Protein AF-A0A0N5AGI8-F1 (afdb_monomer_lite)

Structure (mmCIF, N/CA/C/O backbone):
data_AF-A0A0N5AGI8-F1
#
_entry.id   AF-A0A0N5AGI8-F1
#
loop_
_atom_site.group_PDB
_atom_site.id
_atom_site.type_symbol
_atom_site.label_atom_id
_atom_site.label_alt_id
_atom_site.label_comp_id
_atom_site.label_asym_id
_atom_site.label_entity_id
_atom_site.label_seq_id
_atom_site.pdbx_PDB_ins_code
_atom_site.Cartn_x
_atom_site.Cartn_y
_atom_site.Cartn_z
_atom_site.occupancy
_atom_site.B_iso_or_equiv
_atom_site.auth_seq_id
_atom_site.auth_comp_id
_atom_site.auth_asym_id
_atom_site.auth_atom_id
_atom_site.pdbx_PDB_model_num
ATOM 1 N N . MET A 1 1 ? 7.031 11.504 0.520 1.00 88.69 1 MET A N 1
ATOM 2 C CA . MET A 1 1 ? 5.954 11.723 1.514 1.00 88.69 1 MET A CA 1
ATOM 3 C C . MET A 1 1 ? 6.398 11.284 2.918 1.00 88.69 1 MET A C 1
ATOM 5 O O . MET A 1 1 ? 5.882 10.299 3.446 1.00 88.69 1 MET A O 1
ATOM 9 N N . PRO A 1 2 ? 7.397 11.955 3.521 1.00 93.50 2 PRO A N 1
ATOM 10 C CA . PRO A 1 2 ? 7.912 11.577 4.839 1.00 93.50 2 PRO A CA 1
ATOM 11 C C . PRO A 1 2 ? 6.882 11.710 5.972 1.00 93.50 2 PRO A C 1
ATOM 13 O O . PRO A 1 2 ? 6.832 10.845 6.841 1.00 93.50 2 PRO A O 1
ATOM 16 N N . LYS A 1 3 ? 6.028 12.742 5.977 1.00 95.44 3 LYS A N 1
ATOM 17 C CA . LYS A 1 3 ? 5.078 12.975 7.081 1.00 95.44 3 LYS A CA 1
ATOM 18 C C . LYS A 1 3 ? 4.045 11.856 7.181 1.00 95.44 3 LYS A C 1
ATOM 20 O O . LYS A 1 3 ? 3.776 11.357 8.272 1.00 95.44 3 LYS A O 1
ATOM 25 N N . SER A 1 4 ? 3.481 11.459 6.043 1.00 94.69 4 SER A N 1
ATOM 26 C CA . SER A 1 4 ? 2.528 10.355 5.941 1.00 94.69 4 SER A CA 1
ATOM 27 C C . SER A 1 4 ? 3.183 9.043 6.332 1.00 94.69 4 SER A C 1
ATOM 29 O O . SER A 1 4 ? 2.630 8.318 7.149 1.00 94.69 4 SER A O 1
ATOM 31 N N . TYR A 1 5 ? 4.385 8.773 5.818 1.00 95.31 5 TYR A N 1
ATOM 32 C CA . TYR A 1 5 ? 5.128 7.554 6.127 1.00 95.31 5 TYR A CA 1
ATOM 33 C C . TYR A 1 5 ? 5.401 7.399 7.630 1.00 95.31 5 TYR A C 1
ATOM 35 O O . TYR A 1 5 ? 5.087 6.364 8.219 1.00 95.31 5 TYR A O 1
ATOM 43 N N . GLU A 1 6 ? 5.915 8.445 8.282 1.00 97.19 6 GLU A N 1
ATOM 44 C CA . GLU A 1 6 ? 6.165 8.427 9.726 1.00 97.19 6 GLU A CA 1
ATOM 45 C C . GLU A 1 6 ? 4.879 8.226 10.533 1.00 97.19 6 GLU A C 1
ATOM 47 O O . GLU A 1 6 ? 4.867 7.485 11.516 1.00 97.19 6 GLU A O 1
ATOM 52 N N . TYR A 1 7 ? 3.776 8.845 10.111 1.00 97.50 7 TYR A N 1
ATOM 53 C CA . TYR A 1 7 ? 2.496 8.683 10.789 1.00 97.50 7 TYR A CA 1
ATOM 54 C C . TYR A 1 7 ? 1.902 7.280 10.588 1.00 97.50 7 TYR A C 1
ATOM 56 O O . TYR A 1 7 ? 1.459 6.660 11.549 1.00 97.50 7 TYR A O 1
ATOM 64 N N . MET A 1 8 ? 1.977 6.725 9.377 1.00 97.56 8 MET A N 1
ATOM 65 C CA . MET A 1 8 ? 1.575 5.346 9.081 1.00 97.56 8 MET A CA 1
ATOM 66 C C . MET A 1 8 ? 2.334 4.332 9.948 1.00 97.56 8 MET A C 1
ATOM 68 O O . MET A 1 8 ? 1.717 3.412 10.482 1.00 97.56 8 MET A O 1
ATOM 72 N N . LYS A 1 9 ? 3.645 4.521 10.165 1.00 96.62 9 LYS A N 1
ATOM 73 C CA . LYS A 1 9 ? 4.421 3.680 11.096 1.00 96.62 9 LYS A CA 1
ATOM 74 C C . LYS A 1 9 ? 3.880 3.747 12.524 1.00 96.62 9 LYS A C 1
ATOM 76 O O . LYS A 1 9 ? 3.734 2.707 13.158 1.00 96.62 9 LYS A O 1
ATOM 81 N N . LYS A 1 10 ? 3.545 4.943 13.023 1.00 96.31 10 LYS A N 1
ATOM 82 C CA . LYS A 1 10 ? 2.937 5.117 14.359 1.00 96.31 10 LYS A CA 1
ATOM 83 C C . LYS A 1 10 ? 1.579 4.426 14.465 1.00 96.31 10 LYS A C 1
ATOM 85 O O . LYS A 1 10 ? 1.266 3.862 15.505 1.00 96.31 10 LYS A O 1
ATOM 90 N N . LEU A 1 11 ? 0.813 4.421 13.377 1.00 95.75 11 LEU A N 1
ATOM 91 C CA . LEU A 1 11 ? -0.440 3.682 13.267 1.00 95.75 11 LEU A CA 1
ATOM 92 C C . LEU A 1 11 ? -0.235 2.171 13.076 1.00 95.75 11 LEU A C 1
ATOM 94 O O . LEU A 1 11 ? -1.212 1.452 12.943 1.00 95.75 11 LEU A O 1
ATOM 98 N N . GLY A 1 12 ? 0.989 1.644 13.027 1.00 95.25 12 GLY A N 1
ATOM 99 C CA . GLY A 1 12 ? 1.225 0.205 12.886 1.00 95.25 12 GLY A CA 1
ATOM 100 C C . GLY A 1 12 ? 0.950 -0.353 11.487 1.00 95.25 12 GLY A C 1
ATOM 101 O O . GLY A 1 12 ? 0.646 -1.539 11.362 1.00 95.25 12 GLY A O 1
ATOM 102 N N . PHE A 1 13 ? 1.049 0.470 10.437 1.00 97.00 13 PHE A N 1
ATOM 103 C CA . PHE A 1 13 ? 1.125 -0.052 9.072 1.00 97.00 13 PHE A CA 1
ATOM 104 C C . PHE A 1 13 ? 2.384 -0.905 8.899 1.00 97.00 13 PHE A C 1
ATOM 106 O O . PHE A 1 13 ? 3.481 -0.529 9.317 1.00 97.00 13 PHE A O 1
ATOM 113 N N . LEU A 1 14 ? 2.216 -2.043 8.237 1.00 95.44 14 LEU A N 1
ATOM 114 C CA . LEU A 1 14 ? 3.293 -2.901 7.771 1.00 95.44 14 LEU A CA 1
ATOM 115 C C . LEU A 1 14 ? 3.620 -2.540 6.327 1.00 95.44 14 LEU A C 1
ATOM 117 O O . LEU A 1 14 ? 2.714 -2.410 5.507 1.00 95.44 14 LEU A O 1
ATOM 121 N N . PHE A 1 15 ? 4.906 -2.385 6.027 1.00 93.56 15 PHE A N 1
ATOM 122 C CA . PHE A 1 15 ? 5.407 -1.996 4.712 1.00 93.56 15 PHE A CA 1
ATOM 123 C C . PHE A 1 15 ? 6.096 -3.184 4.058 1.00 93.56 15 PHE A C 1
ATOM 125 O O . PHE A 1 15 ? 6.984 -3.782 4.659 1.00 93.56 15 PHE A O 1
ATOM 132 N N . PHE A 1 16 ? 5.693 -3.516 2.838 1.00 89.94 16 PHE A N 1
ATOM 133 C CA . PHE A 1 16 ? 6.198 -4.680 2.121 1.00 89.94 16 PHE A CA 1
ATOM 134 C C . PHE A 1 16 ? 7.360 -4.277 1.211 1.00 89.94 16 PHE A C 1
ATOM 136 O O . PHE A 1 16 ? 7.197 -4.032 0.015 1.00 89.94 16 PHE A O 1
ATOM 143 N N . GLU A 1 17 ? 8.541 -4.155 1.811 1.00 81.81 17 GLU A N 1
ATOM 144 C CA . GLU A 1 17 ? 9.779 -3.759 1.137 1.00 81.81 17 GLU A CA 1
ATOM 145 C C . GLU A 1 17 ? 10.157 -4.774 0.066 1.00 81.81 17 GLU A C 1
ATOM 147 O O . GLU A 1 17 ? 10.566 -5.860 0.439 1.00 81.81 17 GLU A O 1
ATOM 152 N N . GLY A 1 18 ? 10.085 -4.442 -1.226 1.00 74.12 18 GLY A N 1
ATOM 153 C CA . GLY A 1 18 ? 10.369 -5.386 -2.322 1.00 74.12 18 GLY A CA 1
ATOM 154 C C . GLY A 1 18 ? 9.118 -5.929 -3.020 1.00 74.12 18 GLY A C 1
ATOM 155 O O . GLY A 1 18 ? 9.216 -6.801 -3.889 1.00 74.12 18 GLY A O 1
ATOM 156 N N . TYR A 1 19 ? 7.933 -5.412 -2.672 1.00 83.50 19 TYR A N 1
ATOM 157 C CA . TYR A 1 19 ? 6.768 -5.507 -3.547 1.00 83.50 19 TYR A CA 1
ATOM 158 C C . TYR A 1 19 ? 7.115 -4.906 -4.913 1.00 83.50 19 TYR A C 1
ATOM 160 O O . TYR A 1 19 ? 7.639 -3.793 -5.001 1.00 83.50 19 TYR A O 1
ATOM 168 N N . THR A 1 20 ? 6.879 -5.684 -5.965 1.00 82.94 20 THR A N 1
ATOM 169 C CA . THR A 1 20 ? 7.304 -5.358 -7.325 1.00 82.94 20 THR A CA 1
ATOM 170 C C . THR A 1 20 ? 6.115 -5.514 -8.255 1.00 82.94 20 THR A C 1
ATOM 172 O O . THR A 1 20 ? 5.410 -6.521 -8.191 1.00 82.94 20 THR A O 1
ATOM 175 N N . LYS A 1 21 ? 5.896 -4.528 -9.125 1.00 82.38 21 LYS A N 1
ATOM 176 C CA . LYS A 1 21 ? 4.873 -4.632 -10.169 1.00 82.38 21 LYS A CA 1
ATOM 177 C C . LYS A 1 21 ? 5.191 -5.795 -11.118 1.00 82.38 21 LYS A C 1
ATOM 179 O O . LYS A 1 21 ? 6.356 -6.105 -11.370 1.00 82.38 21 LYS A O 1
ATOM 184 N N . ILE A 1 22 ? 4.166 -6.393 -11.709 1.00 77.06 22 ILE A N 1
ATOM 185 C CA . ILE A 1 22 ? 4.325 -7.513 -12.648 1.00 77.06 22 ILE A CA 1
ATOM 186 C C . ILE A 1 22 ? 4.157 -7.099 -14.114 1.00 77.06 22 ILE A C 1
ATOM 188 O O . ILE A 1 22 ? 4.536 -7.858 -15.007 1.00 77.06 22 ILE A O 1
ATOM 192 N N . ALA A 1 23 ? 3.629 -5.896 -14.367 1.00 76.75 23 ALA A N 1
ATOM 193 C CA . ALA A 1 23 ? 3.550 -5.278 -15.691 1.00 76.75 23 ALA A CA 1
ATOM 194 C C . ALA A 1 23 ? 3.297 -3.756 -15.605 1.00 76.75 23 ALA A C 1
ATOM 196 O O . ALA A 1 23 ? 3.197 -3.198 -14.516 1.00 76.75 23 ALA A O 1
ATOM 197 N N . ASP A 1 24 ? 3.233 -3.062 -16.747 1.00 76.62 24 ASP A N 1
ATOM 198 C CA . ASP A 1 24 ? 3.125 -1.589 -16.806 1.00 76.62 24 ASP A CA 1
ATOM 199 C C . ASP A 1 24 ? 1.695 -1.044 -16.652 1.00 76.62 24 ASP A C 1
ATOM 201 O O . ASP A 1 24 ? 1.514 0.165 -16.505 1.00 76.62 24 ASP A O 1
ATOM 205 N N . ASN A 1 25 ? 0.677 -1.904 -16.722 1.00 75.38 25 ASN A N 1
ATOM 206 C CA . ASN A 1 25 ? -0.731 -1.510 -16.641 1.00 75.38 25 ASN A CA 1
ATOM 207 C C . ASN A 1 25 ? -1.225 -1.531 -15.178 1.00 75.38 25 ASN A C 1
ATOM 209 O O . ASN A 1 25 ? -0.815 -2.374 -14.386 1.00 75.38 25 ASN A O 1
ATOM 213 N N . SER A 1 26 ? -2.121 -0.622 -14.802 1.00 79.94 26 SER A N 1
ATOM 214 C CA . SER A 1 26 ? -2.772 -0.626 -13.487 1.00 79.94 26 SER A CA 1
ATOM 215 C C . SER A 1 26 ? -3.561 -1.914 -13.227 1.00 79.94 26 SER A C 1
ATOM 217 O O . SER A 1 26 ? -3.513 -2.465 -12.129 1.00 79.94 26 SER A O 1
ATOM 219 N N . ASN A 1 27 ? -4.247 -2.433 -14.247 1.00 76.25 27 ASN A N 1
ATOM 220 C CA . ASN A 1 27 ? -5.147 -3.580 -14.152 1.00 76.25 27 ASN A CA 1
ATOM 221 C C . ASN A 1 27 ? -4.421 -4.843 -13.672 1.00 76.25 27 ASN A C 1
ATOM 223 O O . ASN A 1 27 ? -4.761 -5.391 -12.627 1.00 76.25 27 ASN A O 1
ATOM 227 N N . VAL A 1 28 ? -3.373 -5.265 -14.378 1.00 74.88 28 VAL A N 1
ATOM 228 C CA . VAL A 1 28 ? -2.523 -6.410 -13.996 1.00 74.88 28 VAL A CA 1
ATOM 229 C C . VAL A 1 28 ? -1.933 -6.313 -12.588 1.00 74.88 28 VAL A C 1
ATOM 231 O O . VAL A 1 28 ? -1.705 -7.348 -11.976 1.00 74.88 28 VAL A O 1
ATOM 234 N N . ASN A 1 29 ? -1.702 -5.109 -12.056 1.00 81.94 29 ASN A N 1
ATOM 235 C CA . ASN A 1 29 ? -1.119 -4.929 -10.723 1.00 81.94 29 ASN A CA 1
ATOM 236 C C . ASN A 1 29 ? -2.169 -4.811 -9.603 1.00 81.94 29 ASN A C 1
ATOM 238 O O . ASN A 1 29 ? -1.860 -5.097 -8.449 1.00 81.94 29 ASN A O 1
ATOM 242 N N . LEU A 1 30 ? -3.400 -4.384 -9.910 1.00 82.00 30 LEU A N 1
ATOM 243 C CA . LEU A 1 30 ? -4.456 -4.156 -8.913 1.00 82.00 30 LEU A CA 1
ATOM 244 C C . LEU A 1 30 ? -5.503 -5.270 -8.877 1.00 82.00 30 LEU A C 1
ATOM 246 O O . LEU A 1 30 ? -5.990 -5.637 -7.810 1.00 82.00 30 LEU A O 1
ATOM 250 N N . LEU A 1 31 ? -5.869 -5.829 -10.026 1.00 77.06 31 LEU A N 1
ATOM 251 C CA . LEU A 1 31 ? -6.939 -6.818 -10.112 1.00 77.06 31 LEU A CA 1
ATOM 252 C C . LEU A 1 31 ? -6.633 -8.143 -9.427 1.00 77.06 31 LEU A C 1
ATOM 254 O O . LEU A 1 31 ? -7.580 -8.700 -8.866 1.00 77.06 31 LEU A O 1
ATOM 258 N N . PRO A 1 32 ? -5.391 -8.665 -9.408 1.00 77.81 32 PRO A N 1
ATOM 259 C CA . PRO A 1 32 ? -5.097 -9.832 -8.586 1.00 77.81 32 PRO A CA 1
ATOM 260 C C . PRO A 1 32 ? -5.482 -9.624 -7.124 1.00 77.81 32 PRO A C 1
ATOM 262 O O . PRO A 1 32 ? -6.128 -10.477 -6.522 1.00 77.81 32 PRO A O 1
ATOM 265 N N . ILE A 1 33 ? -5.211 -8.433 -6.593 1.00 79.06 33 ILE A N 1
ATOM 266 C CA . ILE A 1 33 ? -5.528 -8.067 -5.211 1.00 79.06 33 ILE A CA 1
ATOM 267 C C . ILE A 1 33 ? -7.040 -7.909 -5.016 1.00 79.06 33 ILE A C 1
ATOM 269 O O . ILE A 1 33 ? -7.578 -8.326 -3.993 1.00 79.06 33 ILE A O 1
ATOM 273 N N . LEU A 1 34 ? -7.742 -7.329 -5.993 1.00 78.50 34 LEU A N 1
ATOM 274 C CA . LEU A 1 34 ? -9.184 -7.077 -5.900 1.00 78.50 34 LEU A CA 1
ATOM 275 C C . LEU A 1 34 ? -10.049 -8.316 -6.158 1.00 78.50 34 LEU A C 1
ATOM 277 O O . LEU A 1 34 ? -11.177 -8.386 -5.674 1.00 78.50 34 LEU A O 1
ATOM 281 N N . THR A 1 35 ? -9.556 -9.273 -6.944 1.00 75.00 35 THR A N 1
ATOM 282 C CA . THR A 1 35 ? -10.353 -10.408 -7.441 1.00 75.00 35 THR A CA 1
ATOM 283 C C . THR A 1 35 ? -9.840 -11.769 -6.982 1.00 75.00 35 THR A C 1
ATOM 285 O O . THR A 1 35 ? -10.546 -12.763 -7.143 1.00 75.00 35 THR A O 1
ATOM 288 N N . GLY A 1 36 ? -8.615 -11.843 -6.452 1.00 73.56 36 GLY A N 1
ATOM 289 C CA . GLY A 1 36 ? -7.932 -13.102 -6.154 1.00 73.56 36 GLY A CA 1
ATOM 290 C C . GLY A 1 36 ? -7.566 -13.919 -7.399 1.00 73.56 36 GLY A C 1
ATOM 291 O O . GLY A 1 36 ? -7.266 -15.105 -7.277 1.00 73.56 36 GLY A O 1
ATOM 292 N N . ARG A 1 37 ? -7.631 -13.333 -8.606 1.00 70.81 37 ARG A N 1
ATOM 293 C CA . ARG A 1 37 ? -7.314 -14.013 -9.871 1.00 70.81 37 ARG A CA 1
ATOM 294 C C . ARG A 1 37 ? -5.939 -13.609 -10.384 1.00 70.81 37 ARG A C 1
ATOM 296 O O . ARG A 1 37 ? -5.612 -12.432 -10.430 1.00 70.81 37 ARG A O 1
ATOM 303 N N . SER A 1 38 ? -5.159 -14.574 -10.863 1.00 67.88 38 SER A N 1
ATOM 304 C CA . SER A 1 38 ? -3.908 -14.274 -11.567 1.00 67.88 38 SER A CA 1
ATOM 305 C C . SER A 1 38 ? -4.160 -13.976 -13.048 1.00 67.88 38 SER A C 1
ATOM 307 O O . SER A 1 38 ? -4.798 -14.764 -13.753 1.00 67.88 38 SER A O 1
ATOM 309 N N . PHE A 1 39 ? -3.576 -12.885 -13.534 1.00 68.56 39 PHE A N 1
ATOM 310 C CA . PHE A 1 39 ? -3.636 -12.455 -14.931 1.00 68.56 39 PHE A CA 1
ATOM 311 C C . PHE A 1 39 ? -2.288 -12.695 -15.622 1.00 68.56 39 PHE A C 1
ATOM 313 O O . PHE A 1 39 ? -1.247 -12.785 -14.969 1.00 68.56 39 PHE A O 1
ATOM 320 N N . LYS A 1 40 ? -2.294 -12.847 -16.948 1.00 65.12 40 LYS A N 1
ATOM 321 C CA . LYS A 1 40 ? -1.067 -12.928 -17.744 1.00 65.12 40 LYS A CA 1
ATOM 322 C C . LYS A 1 40 ? -0.445 -11.531 -17.836 1.00 65.12 40 LYS A C 1
ATOM 324 O O . LYS A 1 40 ? -1.165 -10.591 -18.167 1.00 65.12 40 LYS A O 1
ATOM 329 N N . PRO A 1 41 ? 0.869 -11.380 -17.589 1.00 61.44 41 PRO A N 1
ATOM 330 C CA . PRO A 1 41 ? 1.544 -10.101 -17.761 1.00 61.44 41 PRO A CA 1
ATOM 331 C C . PRO A 1 41 ? 1.385 -9.603 -19.197 1.00 61.44 41 PRO A C 1
ATOM 333 O O . PRO A 1 41 ? 1.660 -10.343 -20.143 1.00 61.44 41 PRO A O 1
ATOM 336 N N . GLN A 1 42 ? 0.975 -8.347 -19.359 1.00 58.28 42 GLN A N 1
ATOM 337 C CA . GLN A 1 42 ? 0.911 -7.689 -20.660 1.00 58.28 42 GLN A CA 1
ATOM 338 C C . GLN A 1 42 ? 1.775 -6.436 -20.658 1.00 58.28 42 GLN A C 1
ATOM 340 O O . GLN A 1 42 ? 1.694 -5.599 -19.759 1.00 58.28 42 GLN A O 1
ATOM 345 N N . VAL A 1 43 ? 2.613 -6.307 -21.684 1.00 54.56 43 VAL A N 1
ATOM 346 C CA . VAL A 1 43 ? 3.418 -5.109 -21.932 1.00 54.56 43 VAL A CA 1
ATOM 347 C C . VAL A 1 43 ? 2.697 -4.283 -22.994 1.00 54.56 43 VAL A C 1
ATOM 349 O O . VAL A 1 43 ? 2.407 -4.799 -24.068 1.00 54.56 43 VAL A O 1
ATOM 352 N N . GLY A 1 44 ? 2.396 -3.014 -22.698 1.00 51.25 44 GLY A N 1
ATOM 353 C CA . GLY A 1 44 ? 1.829 -2.079 -23.682 1.00 51.25 44 GLY A CA 1
ATOM 354 C C . GLY A 1 44 ? 0.411 -2.407 -24.177 1.00 51.25 44 GLY A C 1
ATOM 355 O O . GLY A 1 44 ? 0.079 -2.074 -25.311 1.00 51.25 44 GLY A O 1
ATOM 356 N N . GLY A 1 45 ? -0.408 -3.077 -23.358 1.00 50.31 45 GLY A N 1
ATOM 357 C CA . GLY A 1 45 ? -1.741 -3.554 -23.747 1.00 50.31 45 GLY A CA 1
ATOM 358 C C . GLY A 1 45 ? -2.766 -2.448 -24.044 1.00 50.31 45 GLY A C 1
ATOM 359 O O . GLY A 1 45 ? -2.690 -1.337 -23.529 1.00 50.31 45 GLY A O 1
ATOM 360 N N . ASN A 1 46 ? -3.783 -2.800 -24.831 1.00 53.19 46 ASN A N 1
ATOM 361 C CA . ASN A 1 46 ? -4.947 -1.975 -25.188 1.00 53.19 46 ASN A CA 1
ATOM 362 C C . ASN A 1 46 ? -6.079 -2.014 -24.133 1.00 53.19 46 ASN A C 1
ATOM 364 O O . ASN A 1 46 ? -7.221 -1.691 -24.447 1.00 53.19 46 ASN A O 1
ATOM 368 N N . GLY A 1 47 ? -5.778 -2.453 -22.905 1.00 55.47 47 GLY A N 1
ATOM 369 C CA . GLY A 1 47 ? -6.745 -2.599 -21.810 1.00 55.47 47 GLY A CA 1
ATOM 370 C C . GLY A 1 47 ? -7.435 -3.967 -21.710 1.00 55.47 47 GLY A C 1
ATOM 371 O O . GLY A 1 47 ? -8.157 -4.194 -20.743 1.00 55.47 47 GLY A O 1
ATOM 372 N N . VAL A 1 48 ? -7.203 -4.891 -22.650 1.00 57.28 48 VAL A N 1
ATOM 373 C CA . VAL A 1 48 ? -7.686 -6.281 -22.552 1.00 57.28 48 VAL A CA 1
ATOM 374 C C . VAL A 1 48 ? -6.827 -7.046 -21.552 1.00 57.28 48 VAL A C 1
ATOM 376 O O . VAL A 1 48 ? -5.610 -6.995 -21.662 1.00 57.28 48 VAL A O 1
ATOM 379 N N . GLU A 1 49 ? -7.429 -7.793 -20.621 1.00 65.81 49 GLU A N 1
ATOM 380 C CA . GLU A 1 49 ? -6.698 -8.635 -19.663 1.00 65.81 49 GLU A CA 1
ATOM 381 C C . GLU A 1 49 ? -7.017 -10.126 -19.826 1.00 65.81 49 GLU A C 1
ATOM 383 O O . GLU A 1 49 ? -8.179 -10.539 -19.808 1.00 65.81 49 GLU A O 1
ATOM 388 N N . LEU A 1 50 ? -5.967 -10.942 -19.978 1.00 63.44 50 LEU A N 1
ATOM 389 C CA . LEU A 1 50 ? -6.064 -12.397 -20.114 1.00 63.44 50 LEU A CA 1
ATOM 390 C C . LEU A 1 50 ? -5.824 -13.084 -18.769 1.00 63.44 50 LEU A C 1
ATOM 392 O O . LEU A 1 50 ? -4.781 -12.903 -18.144 1.00 63.44 50 LEU A O 1
ATOM 396 N N . VAL A 1 51 ? -6.745 -13.944 -18.347 1.00 67.56 51 VAL A N 1
ATOM 397 C CA . VAL A 1 51 ? -6.534 -14.865 -17.219 1.00 67.56 51 VAL A CA 1
ATOM 398 C C . VAL A 1 51 ? -5.543 -15.957 -17.636 1.00 67.56 51 VAL A C 1
ATOM 400 O O . VAL A 1 51 ? -5.369 -16.233 -18.828 1.00 67.56 51 VAL A O 1
ATOM 403 N N . LYS A 1 52 ? -4.885 -16.611 -16.667 1.00 61.28 52 LYS A N 1
ATOM 404 C CA . LYS A 1 52 ? -3.978 -17.750 -16.925 1.00 61.28 52 LYS A CA 1
ATOM 405 C C . LYS A 1 52 ? -4.560 -18.793 -17.898 1.00 61.28 52 LYS A C 1
ATOM 407 O O . LYS A 1 52 ? -3.818 -19.260 -18.762 1.00 61.28 52 LYS A O 1
ATOM 412 N N . ASP A 1 53 ? -5.873 -19.020 -17.869 1.00 67.25 53 ASP A N 1
ATOM 413 C CA . ASP A 1 53 ? -6.572 -19.998 -18.720 1.00 67.25 53 ASP A CA 1
ATOM 414 C C . ASP A 1 53 ? -6.982 -19.466 -20.109 1.00 67.25 53 ASP A C 1
ATOM 416 O O . ASP A 1 53 ? -7.739 -20.106 -20.831 1.00 67.25 53 ASP A O 1
ATOM 420 N N . GLY A 1 54 ? -6.516 -18.276 -20.503 1.00 68.88 54 GLY A N 1
ATOM 421 C CA . GLY A 1 54 ? -6.821 -17.676 -21.809 1.00 68.88 54 GLY A CA 1
ATOM 422 C C . GLY A 1 54 ? -8.196 -17.008 -21.902 1.00 68.88 54 GLY A C 1
ATOM 423 O O . GLY A 1 54 ? -8.542 -16.484 -22.957 1.00 68.88 54 GLY A O 1
ATOM 424 N N . GLN A 1 55 ? -8.960 -16.979 -20.808 1.00 72.25 55 GLN A N 1
ATOM 425 C CA . GLN A 1 55 ? -10.212 -16.229 -20.733 1.00 72.25 55 GLN A CA 1
ATOM 426 C C . GLN A 1 55 ? -9.937 -14.721 -20.723 1.00 72.25 55 GLN A C 1
ATOM 428 O O . GLN A 1 55 ? -9.065 -14.255 -19.986 1.00 72.25 55 GLN A O 1
ATOM 433 N N . ILE A 1 56 ? -10.711 -13.968 -21.505 1.00 68.44 56 ILE A N 1
ATOM 434 C CA . ILE A 1 56 ? -10.732 -12.504 -21.454 1.00 68.44 56 ILE A CA 1
ATOM 435 C C . ILE A 1 56 ? -11.708 -12.087 -20.356 1.00 68.44 56 ILE A C 1
ATOM 437 O O . ILE A 1 56 ? -12.878 -12.476 -20.386 1.00 68.44 56 ILE A O 1
ATOM 441 N N . LEU A 1 57 ? -11.232 -11.298 -19.395 1.00 66.38 57 LEU A N 1
ATOM 442 C CA . LEU A 1 57 ? -12.100 -10.668 -18.405 1.00 66.38 57 LEU A CA 1
ATOM 443 C C . LEU A 1 57 ? -12.556 -9.299 -18.913 1.00 66.38 57 LEU A C 1
ATOM 445 O O . LEU A 1 57 ? -11.744 -8.424 -19.199 1.00 66.38 57 LEU A O 1
ATOM 449 N N . ASP A 1 58 ? -13.874 -9.143 -19.019 1.00 65.06 58 ASP A N 1
ATOM 450 C CA . ASP A 1 58 ? -14.540 -7.894 -19.375 1.00 65.06 58 ASP A CA 1
ATOM 451 C C . ASP A 1 58 ? -14.873 -7.116 -18.093 1.00 65.06 58 ASP A C 1
ATOM 453 O O . ASP A 1 58 ? -15.742 -7.518 -17.312 1.00 65.06 58 ASP A O 1
ATOM 457 N N . PHE A 1 59 ? -14.151 -6.019 -17.860 1.00 58.38 59 PHE A N 1
ATOM 458 C CA . PHE A 1 59 ? -14.285 -5.212 -16.645 1.00 58.38 59 PHE A CA 1
ATOM 459 C C . PHE A 1 59 ? -15.631 -4.511 -16.527 1.00 58.38 59 PHE A C 1
ATOM 461 O O . PHE A 1 59 ? -16.086 -4.289 -15.408 1.00 58.38 59 PHE A O 1
ATOM 468 N N . GLU A 1 60 ? -16.299 -4.217 -17.643 1.00 56.44 60 GLU A N 1
ATOM 469 C CA . GLU A 1 60 ? -17.631 -3.610 -17.619 1.00 56.44 60 GLU A CA 1
ATOM 470 C C . GLU A 1 60 ? -18.700 -4.618 -17.170 1.00 56.44 60 GLU A C 1
ATOM 472 O O . GLU A 1 60 ? -19.728 -4.237 -16.609 1.00 56.44 60 GLU A O 1
ATOM 477 N N . LYS A 1 61 ? -18.441 -5.920 -17.359 1.00 56.31 61 LYS A N 1
ATOM 478 C CA . LYS A 1 61 ? -19.339 -7.019 -16.961 1.00 56.31 61 LYS A CA 1
ATOM 479 C C . LYS A 1 61 ? -19.071 -7.581 -15.574 1.00 56.31 61 LYS A C 1
ATOM 481 O O . LYS A 1 61 ? -19.909 -8.323 -15.057 1.00 56.31 61 LYS A O 1
ATOM 486 N N . LEU A 1 62 ? -17.948 -7.232 -14.950 1.00 55.75 62 LEU A N 1
ATOM 487 C CA . LEU A 1 62 ? -17.739 -7.454 -13.523 1.00 55.75 62 LEU A CA 1
ATOM 488 C C . LEU A 1 62 ? -18.661 -6.491 -12.755 1.00 55.75 62 LEU A C 1
ATOM 490 O O . LEU A 1 62 ? -18.242 -5.429 -12.304 1.00 55.75 62 LEU A O 1
ATOM 494 N N . GLN A 1 63 ? -19.950 -6.844 -12.665 1.00 48.78 63 GLN A N 1
ATOM 495 C CA . GLN A 1 63 ? -20.968 -6.048 -11.981 1.00 48.78 63 GLN A CA 1
ATOM 496 C C . GLN A 1 63 ? -20.510 -5.636 -10.566 1.00 48.78 63 GLN A C 1
ATOM 498 O O . GLN A 1 63 ? -19.845 -6.402 -9.862 1.00 48.78 63 GLN A O 1
ATOM 503 N N . PRO A 1 64 ? -20.842 -4.408 -10.137 1.00 45.94 64 PRO A N 1
ATOM 504 C CA . PRO A 1 64 ? -19.973 -3.607 -9.296 1.00 45.94 64 PRO A CA 1
ATOM 505 C C . PRO A 1 64 ? -20.148 -3.953 -7.818 1.00 45.94 64 PRO A C 1
ATOM 507 O O . PRO A 1 64 ? -21.071 -3.481 -7.159 1.00 45.94 64 PRO A O 1
ATOM 510 N N . LEU A 1 65 ? -19.180 -4.663 -7.239 1.00 41.12 65 LEU A N 1
ATOM 511 C CA . LEU A 1 65 ? -18.917 -4.530 -5.798 1.00 41.12 65 LEU A CA 1
ATOM 512 C C . LEU A 1 65 ? -18.249 -3.180 -5.468 1.00 41.12 65 LEU A C 1
ATOM 514 O O . LEU A 1 65 ? -17.962 -2.885 -4.310 1.00 41.12 65 LEU A O 1
ATOM 518 N N . TRP A 1 66 ? -17.959 -2.363 -6.484 1.00 47.84 66 TRP A N 1
ATOM 519 C CA . TRP A 1 66 ? -17.120 -1.182 -6.375 1.00 47.84 66 TRP A CA 1
ATOM 520 C C . TRP A 1 66 ? -17.981 0.048 -6.661 1.00 47.84 66 TRP A C 1
ATOM 522 O O . TRP A 1 66 ? -18.163 0.460 -7.805 1.00 47.84 66 TRP A O 1
ATOM 532 N N . LYS A 1 67 ? -18.497 0.694 -5.613 1.00 38.25 67 LYS A N 1
ATOM 533 C CA . LYS A 1 67 ? -18.721 2.138 -5.711 1.00 38.25 67 LYS A CA 1
ATOM 534 C C . LYS A 1 67 ? -17.336 2.769 -5.671 1.00 38.25 67 LYS A C 1
ATOM 536 O O . LYS A 1 67 ? -16.785 2.971 -4.593 1.00 38.25 67 LYS A O 1
ATOM 541 N N . ILE A 1 68 ? -16.749 2.989 -6.846 1.00 41.81 68 ILE A N 1
ATOM 542 C CA . ILE A 1 68 ? -15.500 3.736 -6.982 1.00 41.81 68 ILE A CA 1
ATOM 543 C C . ILE A 1 68 ? -15.777 5.128 -6.425 1.00 41.81 68 ILE A C 1
ATOM 545 O O . ILE A 1 68 ? -16.490 5.932 -7.025 1.00 41.81 68 ILE A O 1
ATOM 549 N N . MET A 1 69 ? -15.252 5.397 -5.237 1.00 40.12 69 MET A N 1
ATOM 550 C CA . MET A 1 69 ? -15.252 6.738 -4.681 1.00 40.12 69 MET A CA 1
ATOM 551 C C . MET A 1 69 ? -14.027 7.429 -5.264 1.00 40.12 69 MET A C 1
ATOM 553 O O . MET A 1 69 ? -12.920 7.347 -4.738 1.00 40.12 69 MET A O 1
ATOM 557 N N . SER A 1 70 ? -14.204 8.056 -6.424 1.00 38.12 70 SER A N 1
ATOM 558 C CA . SER A 1 70 ? -13.188 8.957 -6.947 1.00 38.12 70 SER A CA 1
ATOM 559 C C . SER A 1 70 ? -13.300 10.282 -6.209 1.00 38.12 70 SER A C 1
ATOM 561 O O . SER A 1 70 ? -14.340 10.939 -6.252 1.00 38.12 70 SER A O 1
ATOM 563 N N . GLY A 1 71 ? -12.207 10.701 -5.589 1.00 52.38 71 GLY A N 1
ATOM 564 C CA . GLY A 1 71 ? -12.069 12.066 -5.116 1.00 52.38 71 GLY A CA 1
ATOM 565 C C . GLY A 1 71 ? -12.286 12.198 -3.618 1.00 52.38 71 GLY A C 1
ATOM 566 O O . GLY A 1 71 ? -13.390 12.108 -3.101 1.00 52.38 71 GLY A O 1
ATOM 567 N N . TYR A 1 72 ? -11.185 12.558 -2.969 1.00 62.25 72 TYR A N 1
ATOM 568 C CA . TYR A 1 72 ? -11.098 13.165 -1.650 1.00 62.25 72 TYR A CA 1
ATOM 569 C C . TYR A 1 72 ? -11.156 12.229 -0.438 1.00 62.25 72 TYR A C 1
ATOM 571 O O . TYR A 1 72 ? -12.169 11.629 -0.097 1.00 62.25 72 TYR A O 1
ATOM 579 N N . TYR A 1 73 ? -10.057 12.250 0.317 1.00 67.12 73 TYR A N 1
ATOM 580 C CA . TYR A 1 73 ? -9.884 11.570 1.600 1.00 67.12 73 TYR A CA 1
ATOM 581 C C . TYR A 1 73 ? -11.030 11.787 2.613 1.00 67.12 73 TYR A C 1
ATOM 583 O O . TYR A 1 73 ? -11.270 10.921 3.449 1.00 67.12 73 TYR A O 1
ATOM 591 N N . PHE A 1 74 ? -11.769 12.904 2.528 1.00 67.62 74 PHE A N 1
ATOM 592 C CA . PHE A 1 74 ? -12.910 13.179 3.414 1.00 67.62 74 PHE A CA 1
ATOM 593 C C . PHE A 1 74 ? -14.093 12.229 3.186 1.00 67.62 74 PHE A C 1
ATOM 595 O O . PHE A 1 74 ? -14.883 11.983 4.099 1.00 67.62 74 PHE A O 1
ATOM 602 N N . LEU A 1 75 ? -14.245 11.706 1.967 1.00 78.06 75 LEU A N 1
ATOM 603 C CA . LEU A 1 75 ? -15.304 10.762 1.646 1.00 78.06 75 LEU A CA 1
ATOM 604 C C . LEU A 1 75 ? -15.050 9.402 2.289 1.00 78.06 75 LEU A C 1
ATOM 606 O O . LEU A 1 75 ? -16.005 8.770 2.731 1.00 78.06 75 LEU A O 1
ATOM 610 N N . LEU A 1 76 ? -13.784 8.995 2.403 1.00 80.19 76 LEU A N 1
ATOM 611 C CA . LEU A 1 76 ? -13.396 7.735 3.030 1.00 80.19 76 LEU A CA 1
ATOM 612 C C . LEU A 1 76 ? -13.800 7.697 4.507 1.00 80.19 76 LEU A C 1
ATOM 614 O O . LEU A 1 76 ? -14.429 6.738 4.936 1.00 80.19 76 LEU A O 1
ATOM 618 N N . GLU A 1 77 ? -13.516 8.754 5.275 1.00 82.62 77 GLU A N 1
ATOM 619 C CA . GLU A 1 77 ? -13.932 8.817 6.684 1.00 82.62 77 GLU A CA 1
ATOM 620 C C . GLU A 1 77 ? -15.462 8.762 6.816 1.00 82.62 77 GLU A C 1
ATOM 622 O O . GLU A 1 77 ? -16.002 7.961 7.582 1.00 82.62 77 GLU A O 1
ATOM 627 N N . ARG A 1 78 ? -16.180 9.584 6.038 1.00 84.88 78 ARG A N 1
ATOM 628 C CA . ARG A 1 78 ? -17.649 9.630 6.081 1.00 84.88 78 ARG A CA 1
ATOM 629 C C . ARG A 1 78 ? -18.276 8.296 5.696 1.00 84.88 78 ARG A C 1
ATOM 631 O O . ARG A 1 78 ? -19.227 7.878 6.349 1.00 84.88 78 ARG A O 1
ATOM 638 N N . PHE A 1 79 ? -17.756 7.641 4.662 1.00 86.31 79 PHE A N 1
ATOM 639 C CA . PHE A 1 79 ? -18.214 6.328 4.222 1.00 86.31 79 PHE A CA 1
ATOM 640 C C . PHE A 1 79 ? -18.001 5.282 5.318 1.00 86.31 79 PHE A C 1
ATOM 642 O O . PHE A 1 79 ? -18.969 4.655 5.746 1.00 86.31 79 PHE A O 1
ATOM 649 N N . SER A 1 80 ? -16.779 5.172 5.846 1.00 86.00 80 SER A N 1
ATOM 650 C CA . SER A 1 80 ? -16.440 4.192 6.884 1.00 86.00 80 SER A CA 1
ATOM 651 C C . SER A 1 80 ? -17.273 4.363 8.154 1.00 86.00 80 SER A C 1
ATOM 653 O O . SER A 1 80 ? -17.667 3.380 8.773 1.00 86.00 80 SER A O 1
ATOM 655 N N . LYS A 1 81 ? -17.591 5.608 8.532 1.00 85.88 81 LYS A N 1
ATOM 656 C CA . LYS A 1 81 ? -18.447 5.896 9.693 1.00 85.88 81 LYS A CA 1
ATOM 657 C C . LYS A 1 81 ? -19.923 5.645 9.413 1.00 85.88 81 LYS A C 1
ATOM 659 O O . LYS A 1 81 ? -20.626 5.144 10.278 1.00 85.88 81 LYS A O 1
ATOM 664 N N . LYS A 1 82 ? -20.420 6.008 8.227 1.00 88.81 82 LYS A N 1
ATOM 665 C CA . LYS A 1 82 ? -21.843 5.858 7.884 1.00 88.81 82 LYS A CA 1
ATOM 666 C C . LYS A 1 82 ? -22.259 4.393 7.764 1.00 88.81 82 LYS A C 1
ATOM 668 O O . LYS A 1 82 ? -23.405 4.076 8.068 1.00 88.81 82 LYS A O 1
ATOM 673 N N . TYR A 1 83 ? -21.353 3.536 7.300 1.00 87.81 83 TYR A N 1
ATOM 674 C CA . TYR A 1 83 ? -21.606 2.114 7.073 1.00 87.81 83 TYR A CA 1
ATOM 675 C C . TYR A 1 83 ? -20.914 1.213 8.103 1.00 87.81 83 TYR A C 1
ATOM 677 O O . TYR A 1 83 ? -20.726 0.032 7.829 1.00 87.81 83 TYR A O 1
ATOM 685 N N . SER A 1 84 ? -20.554 1.733 9.283 1.00 86.81 84 SER A N 1
ATOM 686 C CA . SER A 1 84 ? -19.865 0.971 10.338 1.00 86.81 84 SER A CA 1
ATOM 687 C C . SER A 1 84 ? -20.592 -0.309 10.754 1.00 86.81 84 SER A C 1
ATOM 689 O O . SER A 1 84 ? -19.945 -1.275 11.147 1.00 86.81 84 SER A O 1
ATOM 691 N N . ASP A 1 85 ? -21.920 -0.320 10.632 1.00 87.44 85 ASP A N 1
ATOM 692 C CA . ASP A 1 85 ? -22.778 -1.433 11.053 1.00 87.44 85 ASP A CA 1
ATOM 693 C C . ASP A 1 85 ? -22.889 -2.546 9.997 1.00 87.44 85 ASP A C 1
ATOM 695 O O . ASP A 1 85 ? -23.483 -3.593 10.249 1.00 87.44 85 ASP A O 1
ATOM 699 N N . TYR A 1 86 ? -22.316 -2.341 8.807 1.00 87.31 86 TYR A N 1
ATOM 700 C CA . TYR A 1 86 ? -22.365 -3.283 7.693 1.00 87.31 86 TYR A CA 1
ATOM 701 C C . TYR A 1 86 ? -20.959 -3.640 7.226 1.00 87.31 86 TYR A C 1
ATOM 703 O O . TYR A 1 86 ? -20.061 -2.797 7.190 1.00 87.31 86 TYR A O 1
ATOM 711 N N . CYS A 1 87 ? -20.776 -4.875 6.762 1.00 85.81 87 CYS A N 1
ATOM 712 C CA . CYS A 1 87 ? -19.582 -5.221 6.001 1.00 85.81 87 CYS A CA 1
ATOM 713 C C . CYS A 1 87 ? -19.562 -4.403 4.704 1.00 85.81 87 CYS A C 1
ATOM 715 O O . CYS A 1 87 ? -20.462 -4.520 3.872 1.00 85.81 87 CYS A O 1
ATOM 717 N N . HIS A 1 88 ? -18.535 -3.576 4.537 1.00 86.88 88 HIS A N 1
ATOM 718 C CA . HIS A 1 88 ? -18.382 -2.712 3.377 1.00 86.88 88 HIS A CA 1
ATOM 719 C C . HIS A 1 88 ? -16.956 -2.764 2.836 1.00 86.88 88 HIS A C 1
ATOM 721 O O . HIS A 1 88 ? -16.000 -3.064 3.549 1.00 86.88 88 HIS A O 1
ATOM 727 N N . PHE A 1 89 ? -16.827 -2.450 1.551 1.00 85.50 89 PHE A N 1
ATOM 728 C CA . PHE A 1 89 ? -15.561 -2.369 0.840 1.00 85.50 89 PHE A CA 1
ATOM 729 C C . PHE A 1 89 ? -15.479 -1.018 0.127 1.00 85.50 89 PHE A C 1
ATOM 731 O O . PHE A 1 89 ? -16.465 -0.552 -0.444 1.00 85.50 89 PHE A O 1
ATOM 738 N N . SER A 1 90 ? -14.310 -0.380 0.180 1.00 83.94 90 SER A N 1
ATOM 739 C CA . SER A 1 90 ? -14.045 0.885 -0.502 1.00 83.94 90 SER A CA 1
ATOM 740 C C . SER A 1 90 ? -12.747 0.771 -1.286 1.00 83.94 90 SER A C 1
ATOM 742 O O . SER A 1 90 ? -11.711 0.403 -0.735 1.00 83.94 90 SER A O 1
ATOM 744 N N . PHE A 1 91 ? -12.809 1.124 -2.566 1.00 83.69 91 PHE A N 1
ATOM 745 C CA . PHE A 1 91 ? -11.652 1.228 -3.441 1.00 83.69 91 PHE A CA 1
ATOM 746 C C . PHE A 1 91 ? -11.548 2.666 -3.948 1.00 83.69 91 PHE A C 1
ATOM 748 O O . PHE A 1 91 ? -12.488 3.194 -4.547 1.00 83.69 91 PHE A O 1
ATOM 755 N N . ASN A 1 92 ? -10.409 3.304 -3.674 1.00 82.06 92 ASN A N 1
ATOM 756 C CA . ASN A 1 92 ? -10.144 4.698 -4.017 1.00 82.06 92 ASN A CA 1
ATOM 757 C C . ASN A 1 92 ? -8.886 4.739 -4.884 1.00 82.06 92 ASN A C 1
ATOM 759 O O . ASN A 1 92 ? -7.789 4.493 -4.385 1.00 82.06 92 ASN A O 1
ATOM 763 N N . PHE A 1 93 ? -9.044 5.056 -6.168 1.00 81.94 93 PHE A N 1
ATOM 764 C CA . PHE A 1 93 ? -7.927 5.168 -7.103 1.00 81.94 93 PHE A CA 1
ATOM 765 C C . PHE A 1 93 ? -7.614 6.643 -7.367 1.00 81.94 93 PHE A C 1
ATOM 767 O O . PHE A 1 93 ? -8.428 7.375 -7.931 1.00 81.94 93 PHE A O 1
ATOM 774 N N . LEU A 1 94 ? -6.456 7.101 -6.888 1.00 79.06 94 LEU A N 1
ATOM 775 C CA . LEU A 1 94 ? -6.046 8.506 -6.930 1.00 79.06 94 LEU A CA 1
ATOM 776 C C . LEU A 1 94 ? -4.999 8.714 -8.030 1.00 79.06 94 LEU A C 1
ATOM 778 O O . LEU A 1 94 ? -3.813 8.516 -7.795 1.00 79.06 94 LEU A O 1
ATOM 782 N N . THR A 1 95 ? -5.430 9.142 -9.217 1.00 76.00 95 THR A N 1
ATOM 783 C CA . THR A 1 95 ? -4.535 9.364 -10.370 1.00 76.00 95 THR A CA 1
ATOM 784 C C . THR A 1 95 ? -4.187 10.834 -10.587 1.00 76.00 95 THR A C 1
ATOM 786 O O . THR A 1 95 ? -3.050 11.159 -10.913 1.00 76.00 95 THR A 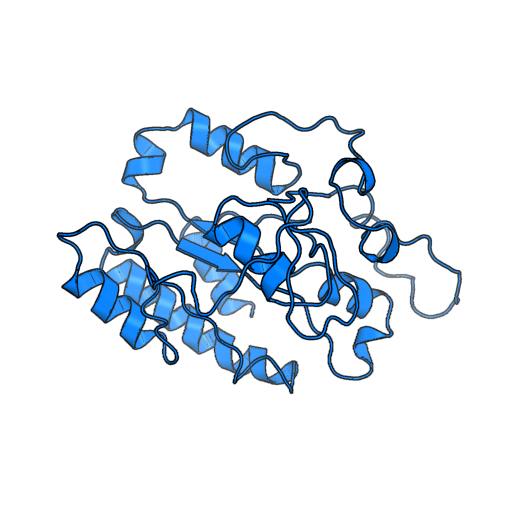O 1
ATOM 789 N N . LEU A 1 96 ? -5.140 11.740 -10.347 1.00 69.94 96 LEU A N 1
ATOM 790 C CA . LEU A 1 96 ? -5.064 13.149 -10.758 1.00 69.94 96 LEU A CA 1
ATOM 791 C C . LEU A 1 96 ? -3.788 13.880 -10.309 1.00 69.94 96 LEU A C 1
ATOM 793 O O . LEU A 1 96 ? -3.282 14.742 -11.017 1.00 69.94 96 LEU A O 1
ATOM 797 N N . ILE A 1 97 ? -3.289 13.566 -9.112 1.00 71.75 97 ILE A N 1
ATOM 798 C CA . ILE A 1 97 ? -2.185 14.313 -8.498 1.00 71.75 97 ILE A CA 1
ATOM 799 C C . ILE A 1 97 ? -0.833 13.651 -8.782 1.00 71.75 97 ILE A C 1
ATOM 801 O O . ILE A 1 97 ? 0.171 14.345 -8.823 1.00 71.75 97 ILE A O 1
ATOM 805 N N . SER A 1 98 ? -0.779 12.338 -8.998 1.00 74.19 98 SER A N 1
ATOM 806 C CA . SER A 1 98 ? 0.479 11.595 -9.144 1.00 74.19 98 SER A CA 1
ATOM 807 C C . SER A 1 98 ? 0.814 11.198 -10.581 1.00 74.19 98 SER A C 1
ATOM 809 O O . SER A 1 98 ? 1.963 10.839 -10.826 1.00 74.19 98 SER A O 1
ATOM 811 N N . HIS A 1 99 ? -0.147 11.238 -11.513 1.00 78.62 99 HIS A N 1
ATOM 812 C CA . HIS A 1 99 ? 0.029 10.630 -12.833 1.00 78.62 99 HIS A CA 1
ATOM 813 C C . HIS A 1 99 ? 1.040 11.378 -13.711 1.00 78.62 99 HIS A C 1
ATOM 815 O O . HIS A 1 99 ? 1.999 10.768 -14.163 1.00 78.62 99 HIS A O 1
ATOM 821 N N . ASP A 1 100 ? 0.868 12.688 -13.919 1.00 76.56 100 ASP A N 1
ATOM 822 C CA . ASP A 1 100 ? 1.643 13.424 -14.938 1.00 76.56 100 ASP A CA 1
ATOM 823 C C . ASP A 1 100 ? 2.883 14.136 -14.387 1.00 76.56 100 ASP A C 1
ATOM 825 O O . ASP A 1 100 ? 3.805 14.475 -15.126 1.00 76.56 100 ASP A O 1
ATOM 829 N N . HIS A 1 101 ? 2.903 14.404 -13.082 1.00 76.62 101 HIS A N 1
ATOM 830 C CA . HIS A 1 101 ? 3.917 15.243 -12.454 1.00 76.62 101 HIS A CA 1
ATOM 831 C C . HIS A 1 101 ? 4.360 14.610 -11.132 1.00 76.62 101 HIS A C 1
ATOM 833 O O . HIS A 1 101 ? 3.685 14.776 -10.114 1.00 76.62 101 HIS A O 1
ATOM 839 N N . PRO A 1 102 ? 5.507 13.911 -11.098 1.00 74.44 102 PRO A N 1
ATOM 840 C CA . PRO A 1 102 ? 5.948 13.203 -9.897 1.00 74.44 102 PRO A CA 1
ATOM 841 C C . PRO A 1 102 ? 6.194 14.136 -8.704 1.00 74.44 102 PRO A C 1
ATOM 843 O O . PRO A 1 102 ? 6.029 13.728 -7.557 1.00 74.44 102 PRO A O 1
ATOM 846 N N . SER A 1 103 ? 6.527 15.407 -8.951 1.00 79.12 103 SER A N 1
ATOM 847 C CA . SER A 1 103 ? 6.713 16.423 -7.908 1.00 79.12 103 SER A CA 1
ATOM 848 C C . SER A 1 103 ? 5.431 16.747 -7.133 1.00 79.12 103 SER A C 1
ATOM 850 O O . SER A 1 103 ? 5.497 17.112 -5.961 1.00 79.12 103 SER A O 1
ATOM 852 N N . HIS A 1 104 ? 4.247 16.563 -7.722 1.00 81.75 104 HIS A N 1
ATOM 853 C CA . HIS A 1 104 ? 2.977 16.847 -7.049 1.00 81.75 104 HIS A CA 1
ATOM 854 C C . HIS A 1 104 ? 2.665 15.879 -5.901 1.00 81.75 104 HIS A C 1
ATOM 856 O O . HIS A 1 104 ? 1.827 16.187 -5.052 1.00 81.75 104 HIS A O 1
ATOM 862 N N . ILE A 1 105 ? 3.360 14.740 -5.808 1.00 80.38 105 ILE A N 1
ATOM 863 C CA . ILE A 1 105 ? 3.190 13.806 -4.690 1.00 80.38 105 ILE A CA 1
ATOM 864 C C . ILE A 1 105 ? 3.579 14.438 -3.344 1.00 80.38 105 ILE A C 1
ATOM 866 O O . ILE A 1 105 ? 3.075 14.039 -2.296 1.00 80.38 105 ILE A O 1
ATOM 870 N N . GLU A 1 106 ? 4.434 15.464 -3.351 1.00 84.06 106 GLU A N 1
ATOM 871 C CA . GLU A 1 106 ? 4.767 16.234 -2.153 1.00 84.06 106 GLU A CA 1
ATOM 872 C C . GLU A 1 106 ? 3.537 16.959 -1.581 1.00 84.06 106 GLU A C 1
ATOM 874 O O . GLU A 1 106 ? 3.334 16.978 -0.365 1.00 84.06 106 GLU A O 1
ATOM 879 N N . LEU A 1 107 ? 2.643 17.450 -2.449 1.00 83.50 107 LEU A N 1
ATOM 880 C CA . LEU A 1 107 ? 1.401 18.130 -2.058 1.00 83.50 107 LEU A CA 1
ATOM 881 C C . LEU A 1 107 ? 0.423 17.191 -1.335 1.00 83.50 107 LEU A C 1
ATOM 883 O O . LEU A 1 107 ? -0.445 17.643 -0.579 1.00 83.50 107 LEU A O 1
ATOM 887 N N . LEU A 1 108 ? 0.556 15.880 -1.555 1.00 84.31 108 LEU A N 1
ATOM 888 C CA . LEU A 1 108 ? -0.249 14.866 -0.884 1.00 84.31 108 LEU A CA 1
ATOM 889 C C . LEU A 1 108 ? 0.235 14.567 0.526 1.00 84.31 108 LEU A C 1
ATOM 891 O O . LEU A 1 108 ? -0.576 14.131 1.337 1.00 84.31 108 LEU A O 1
ATOM 895 N N . ASP A 1 109 ? 1.502 14.824 0.851 1.00 90.56 109 ASP A N 1
ATOM 896 C CA . ASP A 1 109 ? 2.086 14.330 2.096 1.00 90.56 109 ASP A CA 1
ATOM 897 C C . ASP A 1 109 ? 1.365 14.876 3.334 1.00 90.56 109 ASP A C 1
ATOM 899 O O . ASP A 1 109 ? 0.997 14.139 4.245 1.00 90.56 109 ASP A O 1
ATOM 903 N N . GLN A 1 110 ? 1.081 16.179 3.354 1.00 90.50 110 GLN A N 1
ATOM 904 C CA . GLN A 1 110 ? 0.331 16.765 4.463 1.00 90.50 110 GLN A CA 1
ATOM 905 C C . GLN A 1 110 ? -1.139 16.318 4.461 1.00 90.50 110 GLN A C 1
ATOM 907 O O . GLN A 1 110 ? -1.714 16.094 5.527 1.00 90.50 110 GLN A O 1
ATOM 912 N N . LYS A 1 111 ? -1.754 16.187 3.279 1.00 88.06 111 LYS A N 1
ATOM 913 C CA . LYS A 1 111 ? -3.175 15.835 3.140 1.00 88.06 111 LYS A CA 1
ATOM 914 C C . LYS A 1 111 ? -3.443 14.395 3.574 1.00 88.06 111 LYS A C 1
ATOM 916 O O . LYS A 1 111 ? -4.368 14.172 4.349 1.00 88.06 111 LYS A O 1
ATOM 921 N N . LEU A 1 112 ? -2.618 13.449 3.131 1.00 89.44 112 LEU A N 1
ATOM 922 C CA . LEU A 1 112 ? -2.711 12.044 3.513 1.00 89.44 112 LEU A CA 1
ATOM 923 C C . LEU A 1 112 ? -2.439 11.873 5.010 1.00 89.44 112 LEU A C 1
ATOM 925 O O . LEU A 1 112 ? -3.227 11.225 5.692 1.00 89.44 112 LEU A O 1
ATOM 929 N N . ARG A 1 113 ? -1.407 12.526 5.560 1.00 93.75 113 ARG A N 1
ATOM 930 C CA . ARG A 1 113 ? -1.147 12.511 7.007 1.00 93.75 113 ARG A CA 1
ATOM 931 C C . ARG A 1 113 ? -2.351 12.991 7.819 1.00 93.75 113 ARG A C 1
ATOM 933 O O . ARG A 1 113 ? -2.718 12.353 8.799 1.00 93.75 113 ARG A O 1
ATOM 940 N N . THR A 1 114 ? -2.974 14.102 7.422 1.00 92.38 114 THR A N 1
ATOM 941 C CA . THR A 1 114 ? -4.171 14.618 8.105 1.00 92.38 114 THR A CA 1
ATOM 942 C C . THR A 1 114 ? -5.373 13.684 7.958 1.00 92.38 114 THR A C 1
ATOM 944 O O . THR A 1 114 ? -6.073 13.461 8.939 1.00 92.38 114 THR A O 1
ATOM 947 N N . ALA A 1 115 ? -5.583 13.084 6.786 1.00 90.50 115 ALA A N 1
ATOM 948 C CA . ALA A 1 115 ? -6.645 12.100 6.591 1.00 90.50 115 ALA A CA 1
ATOM 949 C C . ALA A 1 115 ? -6.462 10.854 7.472 1.00 90.50 115 ALA A C 1
ATOM 951 O O . ALA A 1 115 ? -7.411 10.386 8.094 1.00 90.50 115 ALA A O 1
ATOM 952 N N . LEU A 1 116 ? -5.233 10.340 7.564 1.00 93.75 116 LEU A N 1
ATOM 953 C CA . LEU A 1 116 ? -4.899 9.217 8.438 1.00 93.75 116 LEU A CA 1
ATOM 954 C C . LEU A 1 116 ? -5.153 9.557 9.909 1.00 93.75 116 LEU A C 1
ATOM 956 O O . LEU A 1 116 ? -5.662 8.720 10.646 1.00 93.75 116 LEU A O 1
ATOM 960 N N . GLU A 1 117 ? -4.837 10.779 10.341 1.00 94.69 117 GLU A N 1
ATOM 961 C CA . GLU A 1 117 ? -5.132 11.212 11.710 1.00 94.69 117 GLU A CA 1
ATOM 962 C C . GLU A 1 117 ? -6.637 11.293 11.975 1.00 94.69 117 GLU A C 1
ATOM 964 O O . GLU A 1 117 ? -7.100 10.823 13.010 1.00 94.69 117 GLU A O 1
ATOM 969 N N . GLN A 1 118 ? -7.423 11.810 11.031 1.00 92.44 118 GLN A N 1
ATOM 970 C CA . GLN A 1 118 ? -8.885 11.845 11.148 1.00 92.44 118 GLN A CA 1
ATOM 971 C C . GLN A 1 118 ? -9.488 10.437 11.240 1.00 92.44 118 GLN A C 1
ATOM 973 O O . GLN A 1 118 ? -10.334 10.175 12.096 1.00 92.44 118 GLN A O 1
ATOM 978 N N . LEU A 1 119 ? -9.014 9.500 10.414 1.00 91.62 119 LEU A N 1
ATOM 979 C CA . LEU A 1 119 ? -9.424 8.092 10.463 1.00 91.62 119 LEU A CA 1
ATOM 980 C C . LEU A 1 119 ? -9.040 7.415 11.785 1.00 91.62 119 LEU A C 1
ATOM 982 O O . LEU A 1 119 ? -9.799 6.600 12.309 1.00 91.62 119 LEU A O 1
ATOM 986 N N . HIS A 1 120 ? -7.881 7.763 12.344 1.00 93.19 120 HIS A N 1
ATOM 987 C CA . HIS A 1 120 ? -7.451 7.255 13.641 1.00 93.19 120 HIS A CA 1
ATOM 988 C C . HIS A 1 120 ? -8.297 7.799 14.786 1.00 93.19 120 HIS A C 1
ATOM 990 O O . HIS A 1 120 ? -8.855 7.016 15.552 1.00 93.19 120 HIS A O 1
ATOM 996 N N . ASN A 1 121 ? -8.471 9.118 14.851 1.00 93.50 121 ASN A N 1
ATOM 997 C CA . ASN A 1 121 ? -9.243 9.775 15.903 1.00 93.50 121 ASN A CA 1
ATOM 998 C C . ASN A 1 121 ? -10.729 9.384 15.872 1.00 93.50 121 ASN A C 1
ATOM 1000 O O . ASN A 1 121 ? -11.397 9.422 16.900 1.00 93.50 121 ASN A O 1
ATOM 1004 N N . SER A 1 122 ? -11.252 8.991 14.708 1.00 90.62 122 SER A N 1
ATOM 1005 C CA . SER A 1 122 ? -12.620 8.481 14.559 1.00 90.62 122 SER A CA 1
ATOM 1006 C C . SER A 1 122 ? -12.773 6.984 14.859 1.00 90.62 122 SER A C 1
ATOM 1008 O O . SER A 1 122 ? -13.886 6.469 14.786 1.00 90.62 122 SER A O 1
ATOM 1010 N N . GLY A 1 123 ? -11.688 6.277 15.199 1.00 91.12 123 GLY A N 1
ATOM 1011 C CA . GLY A 1 123 ? -11.714 4.860 15.574 1.00 91.12 123 GLY A CA 1
ATOM 1012 C C . GLY A 1 123 ? -11.865 3.883 14.405 1.00 91.12 123 GLY A C 1
ATOM 1013 O O . GLY A 1 123 ? -11.974 2.681 14.635 1.00 91.12 123 GLY A O 1
ATOM 1014 N N . VAL A 1 124 ? -11.830 4.354 13.153 1.00 90.25 124 VAL A N 1
ATOM 1015 C CA . VAL A 1 124 ? -12.062 3.512 11.962 1.00 90.25 124 VAL A CA 1
ATOM 1016 C C . VAL A 1 124 ? -11.014 2.399 11.837 1.00 90.25 124 VAL A C 1
ATOM 1018 O O . VAL A 1 124 ? -11.319 1.288 11.410 1.00 90.25 124 VAL A O 1
ATOM 1021 N N . PHE A 1 125 ? -9.775 2.650 12.261 1.00 91.31 125 PHE A N 1
ATOM 1022 C CA . PHE A 1 125 ? -8.725 1.629 12.249 1.00 91.31 125 PHE A CA 1
ATOM 1023 C C . PHE A 1 125 ? -8.946 0.466 13.228 1.00 91.31 125 PHE A C 1
ATOM 1025 O O . PHE A 1 125 ? -8.255 -0.544 13.116 1.00 91.31 125 PHE A O 1
ATOM 1032 N N . ASN A 1 126 ? -9.865 0.582 14.188 1.00 89.88 126 ASN A N 1
ATOM 1033 C CA . ASN A 1 126 ? -10.094 -0.473 15.179 1.00 89.88 126 ASN A CA 1
ATOM 1034 C C . ASN A 1 126 ? -10.870 -1.652 14.580 1.00 89.88 126 ASN A C 1
ATOM 1036 O O . ASN A 1 126 ? -10.761 -2.776 15.073 1.00 89.88 126 ASN A O 1
ATOM 1040 N N . THR A 1 127 ? -11.636 -1.396 13.516 1.00 87.38 127 THR A N 1
ATOM 1041 C CA . THR A 1 127 ? -12.560 -2.351 12.892 1.00 87.38 127 THR A CA 1
ATOM 1042 C C . THR A 1 127 ? -12.268 -2.600 11.414 1.00 87.38 127 THR A C 1
ATOM 1044 O O . THR A 1 127 ? -12.633 -3.660 10.908 1.00 87.38 127 THR A O 1
ATOM 1047 N N . SER A 1 128 ? -11.565 -1.689 10.733 1.00 90.38 128 SER A N 1
ATOM 1048 C CA . SER A 1 128 ? -11.317 -1.778 9.289 1.00 90.38 128 SER A CA 1
ATOM 1049 C C . SER A 1 128 ? -9.863 -2.097 8.942 1.00 90.38 128 SER A C 1
ATOM 1051 O O . SER A 1 128 ? -8.923 -1.559 9.530 1.00 90.38 128 SER A O 1
ATOM 1053 N N . ALA A 1 129 ? -9.679 -2.969 7.949 1.00 93.00 129 ALA A N 1
ATOM 1054 C CA . ALA A 1 129 ? -8.388 -3.180 7.305 1.00 93.00 129 ALA A CA 1
ATOM 1055 C C . ALA A 1 129 ? -8.142 -2.079 6.266 1.00 93.00 129 ALA A C 1
ATOM 1057 O O . ALA A 1 129 ? -9.044 -1.711 5.516 1.00 93.00 129 ALA A O 1
ATOM 1058 N N . PHE A 1 130 ? -6.912 -1.580 6.203 1.00 93.62 130 PHE A N 1
ATOM 1059 C CA . PHE A 1 130 ? -6.485 -0.576 5.239 1.00 93.62 130 PHE A CA 1
ATOM 1060 C C . PHE A 1 130 ? -5.304 -1.087 4.438 1.00 93.62 130 PHE A C 1
ATOM 1062 O O . PHE A 1 130 ? -4.303 -1.526 5.001 1.00 93.62 130 PHE A O 1
ATOM 1069 N N . VAL A 1 131 ? -5.413 -0.959 3.121 1.00 93.31 131 VAL A N 1
ATOM 1070 C CA . VAL A 1 131 ? -4.320 -1.188 2.184 1.00 93.31 131 VAL A CA 1
ATOM 1071 C C . VAL A 1 131 ? -4.048 0.132 1.478 1.00 93.31 131 VAL A C 1
ATOM 1073 O O . VAL A 1 131 ? -4.954 0.716 0.886 1.00 93.31 131 VAL A O 1
ATOM 1076 N N . ILE A 1 132 ? -2.813 0.621 1.570 1.00 92.50 132 ILE A N 1
ATOM 1077 C CA . ILE A 1 132 ? -2.355 1.796 0.822 1.00 92.50 132 ILE A CA 1
ATOM 1078 C C . ILE A 1 132 ? -1.237 1.325 -0.088 1.00 92.50 132 ILE A C 1
ATOM 1080 O O . ILE A 1 132 ? -0.211 0.825 0.388 1.00 92.50 132 ILE A O 1
ATOM 1084 N N . MET A 1 133 ? -1.454 1.471 -1.391 1.00 91.38 133 MET A N 1
ATOM 1085 C CA . MET A 1 133 ? -0.539 0.956 -2.392 1.00 91.38 133 MET A CA 1
ATOM 1086 C C . MET A 1 133 ? -0.511 1.786 -3.672 1.00 91.38 133 MET A C 1
ATOM 1088 O O . MET A 1 133 ? -1.454 2.522 -3.956 1.00 91.38 133 MET A O 1
ATOM 1092 N N . GLY A 1 134 ? 0.572 1.638 -4.433 1.00 89.19 134 GLY A N 1
ATOM 1093 C CA . GLY A 1 134 ? 0.652 2.039 -5.834 1.00 89.19 134 GLY A CA 1
ATOM 1094 C C . GLY A 1 134 ? 0.509 0.826 -6.751 1.00 89.19 134 GLY A C 1
ATOM 1095 O O . GLY A 1 134 ? 0.897 -0.286 -6.397 1.00 89.19 134 GLY A O 1
ATOM 1096 N N . ASP A 1 135 ? -0.036 1.045 -7.937 1.00 86.56 135 ASP A N 1
ATOM 1097 C CA . ASP A 1 135 ? -0.063 0.073 -9.028 1.00 86.56 135 ASP A CA 1
ATOM 1098 C C . ASP A 1 135 ? 1.286 0.006 -9.760 1.00 86.56 135 ASP A C 1
ATOM 1100 O O . ASP A 1 135 ? 1.752 -1.075 -10.110 1.00 86.56 135 ASP A O 1
ATOM 1104 N N . HIS A 1 136 ? 1.950 1.149 -9.925 1.00 87.62 136 HIS A N 1
A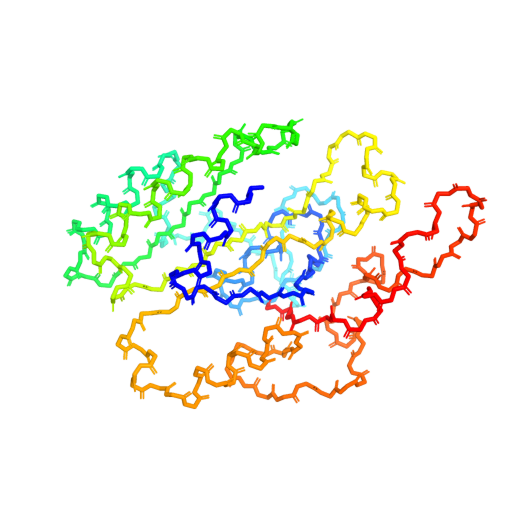TOM 1105 C CA . HIS A 1 136 ? 3.318 1.272 -10.423 1.00 87.62 136 HIS A CA 1
ATOM 1106 C C . HIS A 1 136 ? 4.023 2.478 -9.772 1.00 87.62 136 HIS A C 1
ATOM 1108 O O . HIS A 1 136 ? 3.395 3.309 -9.114 1.00 87.62 136 HIS A O 1
ATOM 1114 N N . GLY A 1 137 ? 5.344 2.584 -9.931 1.00 85.12 137 GLY A N 1
ATOM 1115 C CA . GLY A 1 137 ? 6.105 3.770 -9.529 1.00 85.12 137 GLY A CA 1
ATOM 1116 C C . GLY A 1 137 ? 6.110 4.865 -10.603 1.00 85.12 137 GLY A C 1
ATOM 1117 O O . GLY A 1 137 ? 5.300 4.856 -11.526 1.00 85.12 137 GLY A O 1
ATOM 1118 N N . ASN A 1 138 ? 7.012 5.843 -10.515 1.00 83.88 138 ASN A N 1
ATOM 1119 C CA . ASN A 1 138 ? 7.014 6.956 -11.469 1.00 83.88 138 ASN A CA 1
ATOM 1120 C C . ASN A 1 138 ? 7.493 6.538 -12.877 1.00 83.88 138 ASN A C 1
ATOM 1122 O O . ASN A 1 138 ? 8.664 6.215 -13.066 1.00 83.88 138 ASN A O 1
ATOM 1126 N N . ARG A 1 139 ? 6.603 6.648 -13.872 1.00 78.06 139 ARG A N 1
ATOM 1127 C CA . ARG A 1 139 ? 6.869 6.384 -15.303 1.00 78.06 139 ARG A CA 1
ATOM 1128 C C . ARG A 1 139 ? 7.085 7.650 -16.135 1.00 78.06 139 ARG A C 1
ATOM 1130 O O . ARG A 1 139 ? 7.264 7.584 -17.349 1.00 78.06 139 ARG A O 1
ATOM 1137 N N . ILE A 1 140 ? 7.033 8.820 -15.506 1.00 74.88 140 ILE A N 1
ATOM 1138 C CA . ILE A 1 140 ? 7.071 10.107 -16.196 1.00 74.88 140 ILE A CA 1
ATOM 1139 C C . ILE A 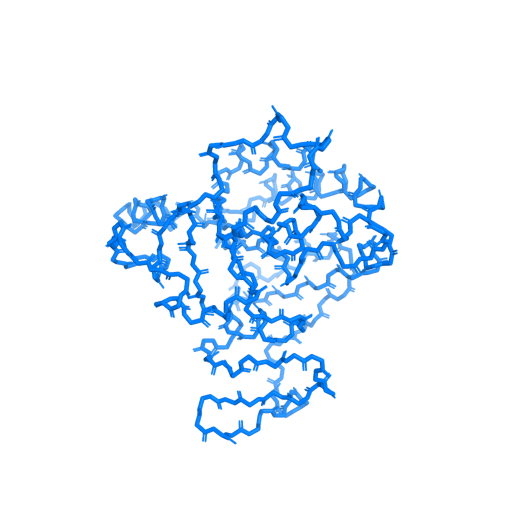1 140 ? 8.412 10.803 -15.960 1.00 74.88 140 ILE A C 1
ATOM 1141 O O . ILE A 1 140 ? 9.076 10.625 -14.935 1.00 74.88 140 ILE A O 1
ATOM 1145 N N . SER A 1 141 ? 8.792 11.643 -16.925 1.00 78.81 141 SER A N 1
ATOM 1146 C CA . SER A 1 141 ? 10.046 12.399 -16.966 1.00 78.81 141 SER A CA 1
ATOM 1147 C C . SER A 1 141 ? 11.285 11.546 -17.281 1.00 78.81 141 SER A C 1
ATOM 1149 O O . SER A 1 141 ? 11.216 10.335 -17.493 1.00 78.81 141 SER A O 1
ATOM 1151 N N . SER A 1 142 ? 12.441 12.201 -17.389 1.00 81.00 142 SER A N 1
ATOM 1152 C CA . SER A 1 142 ? 13.734 11.588 -17.710 1.00 81.00 142 SER A CA 1
ATOM 1153 C C . SER A 1 142 ? 14.289 10.729 -16.572 1.00 81.00 142 SER A C 1
ATOM 1155 O O . SER A 1 142 ? 15.090 9.832 -16.836 1.00 81.00 142 SER A O 1
ATOM 1157 N N . ILE A 1 143 ? 13.831 10.942 -15.329 1.00 79.25 143 ILE A N 1
ATOM 1158 C CA . ILE A 1 143 ? 14.297 10.202 -14.146 1.00 79.25 143 ILE A CA 1
ATOM 1159 C C . ILE A 1 143 ? 14.088 8.691 -14.283 1.00 79.25 143 ILE A C 1
ATOM 1161 O O . ILE A 1 143 ? 14.948 7.930 -13.848 1.00 79.25 143 ILE A O 1
ATOM 1165 N N . GLN A 1 144 ? 13.038 8.248 -14.987 1.00 79.12 144 GLN A N 1
ATOM 1166 C CA . GLN A 1 144 ? 12.772 6.829 -15.263 1.00 79.12 144 GLN A CA 1
ATOM 1167 C C . GLN A 1 144 ? 13.900 6.130 -16.043 1.00 79.12 144 GLN A C 1
ATOM 1169 O O . GLN A 1 144 ? 13.968 4.906 -16.070 1.00 79.12 144 GLN A O 1
ATOM 1174 N N . ARG A 1 145 ? 14.768 6.891 -16.729 1.00 81.00 145 ARG A N 1
ATOM 1175 C CA . ARG A 1 145 ? 15.919 6.358 -17.478 1.00 81.00 145 ARG A CA 1
ATOM 1176 C C . ARG A 1 145 ? 17.147 6.161 -16.590 1.00 81.00 145 ARG A C 1
ATOM 1178 O O . ARG A 1 145 ? 18.097 5.513 -17.014 1.00 81.00 145 ARG A O 1
ATOM 1185 N N . SER A 1 146 ? 17.142 6.723 -15.382 1.00 82.62 146 SER A N 1
ATOM 1186 C CA . SER A 1 146 ? 18.200 6.502 -14.399 1.00 82.62 146 SER A CA 1
ATOM 1187 C C . SER A 1 146 ? 18.054 5.132 -13.736 1.00 82.62 146 SER A C 1
ATOM 1189 O O . SER A 1 146 ? 16.958 4.576 -13.668 1.00 82.62 146 SER A O 1
ATOM 1191 N N . TYR A 1 147 ? 19.154 4.607 -13.197 1.00 80.94 147 TYR A N 1
ATOM 1192 C CA . TYR A 1 147 ? 19.148 3.354 -12.438 1.00 80.94 147 TYR A CA 1
ATOM 1193 C C . TYR A 1 147 ? 18.147 3.393 -11.270 1.00 80.94 147 TYR A C 1
ATOM 1195 O O . TYR A 1 147 ? 17.319 2.495 -11.131 1.00 80.94 147 TYR A O 1
ATOM 1203 N N . VAL A 1 148 ? 18.165 4.474 -10.482 1.00 82.00 148 VAL A N 1
ATOM 1204 C CA . VAL A 1 148 ? 17.253 4.664 -9.342 1.00 82.00 148 VAL A CA 1
ATOM 1205 C C . VAL A 1 148 ? 15.806 4.773 -9.810 1.00 82.00 148 VAL A C 1
ATOM 1207 O O . VAL A 1 148 ? 14.947 4.081 -9.277 1.00 82.00 148 VAL A O 1
ATOM 1210 N N . GLY A 1 149 ? 15.539 5.554 -10.860 1.00 83.88 149 GLY A N 1
ATOM 1211 C CA . GLY A 1 149 ? 14.192 5.676 -11.412 1.00 83.88 149 GLY A CA 1
ATOM 1212 C C . GLY A 1 149 ? 13.633 4.342 -11.902 1.00 83.88 149 GLY A C 1
ATOM 1213 O O . GLY A 1 149 ? 12.468 4.064 -11.666 1.00 83.88 149 GLY A O 1
ATOM 1214 N N . ARG A 1 150 ? 14.453 3.466 -12.500 1.00 82.38 150 ARG A N 1
ATOM 1215 C CA . ARG A 1 150 ? 14.034 2.107 -12.896 1.00 82.38 150 ARG A CA 1
ATOM 1216 C C . ARG A 1 150 ? 13.722 1.193 -11.713 1.00 82.38 150 ARG A C 1
ATOM 1218 O O . ARG A 1 150 ? 12.971 0.238 -11.890 1.00 82.38 150 ARG A O 1
ATOM 1225 N N . ILE A 1 151 ? 14.324 1.428 -10.550 1.00 83.31 151 ILE A N 1
ATOM 1226 C CA . ILE A 1 151 ? 13.969 0.720 -9.316 1.00 83.31 151 ILE A CA 1
ATOM 1227 C C . ILE A 1 151 ? 12.653 1.283 -8.788 1.00 83.31 151 ILE A C 1
ATOM 1229 O O . ILE A 1 151 ? 11.699 0.527 -8.654 1.00 83.31 151 ILE A O 1
ATOM 1233 N N . GLU A 1 152 ? 12.574 2.600 -8.580 1.00 84.75 152 GLU A N 1
ATOM 1234 C CA . GLU A 1 152 ? 11.384 3.272 -8.041 1.00 84.75 152 GLU A CA 1
ATOM 1235 C C . GLU A 1 152 ? 10.127 2.983 -8.861 1.00 84.75 152 GLU A C 1
ATOM 1237 O O . GLU A 1 152 ? 9.071 2.704 -8.304 1.00 84.75 152 GLU A O 1
ATOM 1242 N N . GLU A 1 153 ? 10.250 2.999 -10.187 1.00 85.88 153 GLU A N 1
ATOM 1243 C CA . GLU A 1 153 ? 9.191 2.685 -11.142 1.00 85.88 153 GLU A CA 1
ATOM 1244 C C . GLU A 1 153 ? 8.632 1.262 -10.950 1.00 85.88 153 GLU A C 1
ATOM 1246 O O . GLU A 1 153 ? 7.430 1.033 -11.087 1.00 85.88 153 GLU A O 1
ATOM 1251 N N . ARG A 1 154 ? 9.484 0.308 -10.567 1.00 86.38 154 ARG A N 1
ATOM 1252 C CA . ARG A 1 154 ? 9.114 -1.099 -10.373 1.00 86.38 154 ARG A CA 1
ATOM 1253 C C . ARG A 1 154 ? 8.695 -1.435 -8.949 1.00 86.38 154 ARG A C 1
ATOM 1255 O O . ARG A 1 154 ? 8.055 -2.466 -8.763 1.00 86.38 154 ARG A O 1
ATOM 1262 N N . THR A 1 155 ? 9.023 -0.587 -7.977 1.00 86.62 155 THR A N 1
ATOM 1263 C CA . THR A 1 155 ? 8.733 -0.782 -6.549 1.00 86.62 155 THR A CA 1
ATOM 1264 C C . THR A 1 155 ? 7.698 0.218 -6.040 1.00 86.62 155 THR A C 1
ATOM 1266 O O . THR A 1 155 ? 8.045 1.137 -5.286 1.00 86.62 155 THR A O 1
ATOM 1269 N N . PRO A 1 156 ? 6.420 0.096 -6.434 1.00 89.38 156 PRO A N 1
ATOM 1270 C CA . PRO A 1 156 ? 5.386 0.906 -5.817 1.00 89.38 156 PRO A CA 1
ATOM 1271 C C . PRO A 1 156 ? 5.276 0.602 -4.317 1.00 89.38 156 PRO A C 1
ATOM 1273 O O . PRO A 1 156 ? 5.633 -0.476 -3.836 1.00 89.38 156 PRO A O 1
ATOM 1276 N N . LEU A 1 157 ? 4.736 1.562 -3.565 1.00 90.50 157 LEU A N 1
ATOM 1277 C CA . LEU A 1 157 ? 4.382 1.346 -2.166 1.00 90.50 157 LEU A CA 1
ATOM 1278 C C . LEU A 1 157 ? 3.379 0.188 -2.068 1.00 90.50 157 LEU A C 1
ATOM 1280 O O . LEU A 1 157 ? 2.394 0.172 -2.799 1.00 90.50 157 LEU A O 1
ATOM 1284 N N . PHE A 1 158 ? 3.577 -0.716 -1.115 1.00 91.69 158 PHE A N 1
ATOM 1285 C CA . PHE A 1 158 ? 2.544 -1.639 -0.657 1.00 91.69 158 PHE A CA 1
ATOM 1286 C C . PHE A 1 158 ? 2.573 -1.689 0.867 1.00 91.69 158 PHE A C 1
ATOM 1288 O O . PHE A 1 158 ? 3.607 -1.971 1.479 1.00 91.69 158 PHE A O 1
ATOM 1295 N N . SER A 1 159 ? 1.448 -1.347 1.490 1.00 95.00 159 SER A N 1
ATOM 1296 C CA . SER A 1 159 ? 1.336 -1.309 2.942 1.00 95.00 159 SER A CA 1
ATOM 1297 C C . SER A 1 159 ? -0.038 -1.748 3.418 1.00 95.00 159 SER A C 1
ATOM 1299 O O . SER A 1 159 ? -1.049 -1.449 2.781 1.00 95.00 159 SER A O 1
ATOM 1301 N N . ILE A 1 160 ? -0.063 -2.444 4.554 1.00 94.94 160 ILE A N 1
ATOM 1302 C CA . ILE A 1 160 ? -1.283 -2.978 5.160 1.00 94.94 160 ILE A CA 1
ATOM 1303 C C . ILE A 1 160 ? -1.329 -2.597 6.637 1.00 94.94 160 ILE A C 1
ATOM 1305 O O . ILE A 1 160 ? -0.360 -2.793 7.370 1.00 94.94 160 ILE A O 1
ATOM 1309 N N . ARG A 1 161 ? -2.489 -2.133 7.096 1.00 95.56 161 ARG A N 1
ATOM 1310 C CA . ARG A 1 161 ? -2.870 -2.092 8.509 1.00 95.56 161 ARG A CA 1
ATOM 1311 C C . ARG A 1 161 ? -4.116 -2.943 8.703 1.00 95.56 161 ARG A C 1
ATOM 1313 O O . ARG A 1 161 ? -5.118 -2.730 8.030 1.00 95.56 161 ARG A O 1
ATOM 1320 N N . LEU A 1 162 ? -4.051 -3.899 9.622 1.00 95.81 162 LEU A N 1
ATOM 1321 C CA . LEU A 1 162 ? -5.205 -4.712 10.004 1.00 95.81 162 LEU A CA 1
ATOM 1322 C C . LEU A 1 162 ? -5.873 -4.140 11.264 1.00 95.81 162 LEU A C 1
ATOM 1324 O O . LEU A 1 162 ? -5.192 -3.452 12.028 1.00 95.81 162 LEU A O 1
ATOM 1328 N N . PRO A 1 163 ? -7.171 -4.427 11.489 1.00 94.50 163 PRO A N 1
ATOM 1329 C CA . PRO A 1 163 ? -7.875 -3.990 12.688 1.00 94.50 163 PRO A CA 1
ATOM 1330 C C . PRO A 1 163 ? -7.178 -4.465 13.962 1.00 94.50 163 PRO A C 1
ATOM 1332 O O . PRO A 1 163 ? -6.711 -5.607 14.023 1.00 94.50 163 PRO A O 1
ATOM 1335 N N . ASP A 1 164 ? -7.192 -3.648 15.014 1.00 89.38 164 ASP A N 1
ATOM 1336 C CA . ASP A 1 164 ? -6.575 -4.026 16.293 1.00 89.38 164 ASP A CA 1
ATOM 1337 C C . ASP A 1 164 ? -7.220 -5.299 16.875 1.00 89.38 164 ASP A C 1
ATOM 1339 O O . ASP A 1 164 ? -6.521 -6.182 17.377 1.00 89.38 164 ASP A O 1
ATOM 1343 N N . ALA A 1 165 ? -8.538 -5.467 16.702 1.00 89.69 165 ALA A N 1
ATOM 1344 C CA . ALA A 1 165 ? -9.253 -6.685 17.086 1.00 89.69 165 ALA A CA 1
ATOM 1345 C C . ALA A 1 165 ? -8.770 -7.933 16.320 1.00 89.69 165 ALA A C 1
ATOM 1347 O O . ALA A 1 165 ? -8.688 -9.020 16.892 1.00 89.69 165 ALA A O 1
ATOM 1348 N N . PHE A 1 166 ? -8.409 -7.792 15.037 1.00 93.19 166 PHE A N 1
ATOM 1349 C CA . PHE A 1 166 ? -7.814 -8.889 14.268 1.00 93.19 166 PHE A CA 1
ATOM 1350 C C . PHE A 1 166 ? -6.427 -9.231 14.810 1.00 93.19 166 PHE A C 1
ATOM 1352 O O . PHE A 1 166 ? -6.112 -10.405 15.001 1.00 93.19 166 PHE A O 1
ATOM 1359 N N . ALA A 1 167 ? -5.611 -8.212 15.088 1.00 92.06 167 ALA A N 1
ATOM 1360 C CA . ALA A 1 167 ? -4.251 -8.408 15.562 1.00 92.06 167 ALA A CA 1
ATOM 1361 C C . ALA A 1 167 ? -4.198 -9.103 16.931 1.00 92.06 167 ALA A C 1
ATOM 1363 O O . ALA A 1 167 ? -3.366 -9.986 17.134 1.00 92.06 167 ALA A O 1
ATOM 1364 N N . GLN A 1 168 ? -5.114 -8.749 17.836 1.00 91.81 168 GLN A N 1
ATOM 1365 C CA . GLN A 1 168 ? -5.256 -9.386 19.148 1.00 91.81 168 GLN A CA 1
ATOM 1366 C C . GLN A 1 168 ? -5.779 -10.823 19.038 1.00 91.81 168 GLN A C 1
ATOM 1368 O O . GLN A 1 168 ? -5.295 -11.711 19.734 1.00 91.81 168 GLN A O 1
ATOM 1373 N N . LYS A 1 169 ? -6.749 -11.067 18.146 1.00 95.75 169 LYS A N 1
ATOM 1374 C CA . LYS A 1 169 ? -7.363 -12.390 17.967 1.00 95.75 169 LYS A CA 1
ATOM 1375 C C . LYS A 1 169 ? -6.454 -13.387 17.241 1.00 95.75 169 LYS A C 1
ATOM 1377 O O . LYS A 1 169 ? -6.555 -14.586 17.488 1.00 95.75 169 LYS A O 1
ATOM 1382 N N . TYR A 1 170 ? -5.582 -12.918 16.345 1.00 95.81 170 TYR A N 1
ATOM 1383 C CA . TYR A 1 170 ? -4.731 -13.767 15.503 1.00 95.81 170 TYR A CA 1
ATOM 1384 C C . TYR A 1 170 ? -3.240 -13.380 15.585 1.00 95.81 170 TYR A C 1
ATOM 1386 O O . TYR A 1 170 ? -2.646 -13.004 14.567 1.00 95.81 170 TYR A O 1
ATOM 1394 N N . PRO A 1 171 ? -2.598 -13.509 16.763 1.00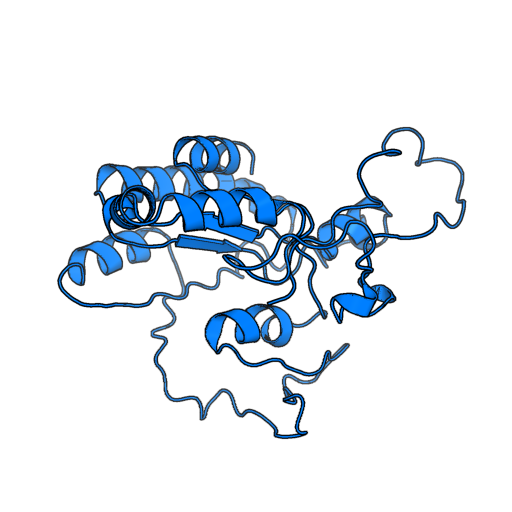 95.44 171 PRO A N 1
ATOM 1395 C CA . PRO A 1 171 ? -1.207 -13.095 16.964 1.00 95.44 171 PRO A CA 1
ATOM 1396 C C . PRO A 1 171 ? -0.225 -13.846 16.053 1.00 95.44 171 PRO A C 1
ATOM 1398 O O . PRO A 1 171 ? 0.670 -13.227 15.481 1.00 95.44 171 PRO A O 1
ATOM 1401 N N . GLU A 1 172 ? -0.445 -15.142 15.818 1.00 93.44 172 GLU A N 1
ATOM 1402 C CA . GLU A 1 172 ? 0.372 -15.952 14.900 1.00 93.44 172 GLU A CA 1
ATOM 1403 C C . GLU A 1 172 ? 0.279 -15.477 13.444 1.00 93.44 172 GLU A C 1
ATOM 1405 O O . GLU A 1 172 ? 1.285 -15.403 12.736 1.00 93.44 172 GLU A O 1
ATOM 1410 N N . LYS A 1 173 ? -0.920 -15.084 12.984 1.00 92.50 173 LYS A N 1
ATOM 1411 C CA . LYS A 1 173 ? -1.090 -14.513 11.638 1.00 92.50 173 LYS A CA 1
ATOM 1412 C C . LYS A 1 173 ? -0.394 -13.161 11.531 1.00 92.50 173 LYS A C 1
ATOM 1414 O O . LYS A 1 173 ? 0.246 -12.893 10.521 1.00 92.50 173 LYS A O 1
ATOM 1419 N N . MET A 1 174 ? -0.464 -12.331 12.573 1.00 93.81 174 MET A N 1
ATOM 1420 C CA . MET A 1 174 ? 0.270 -11.063 12.621 1.00 93.81 174 MET A CA 1
ATOM 1421 C C . MET A 1 174 ? 1.784 -11.259 12.645 1.00 93.81 174 MET A C 1
ATOM 1423 O O . MET A 1 174 ? 2.505 -10.471 12.034 1.00 93.81 174 MET A O 1
ATOM 1427 N N . HIS A 1 175 ? 2.276 -12.286 13.338 1.00 91.50 175 HIS A N 1
ATOM 1428 C CA . HIS A 1 175 ? 3.691 -12.634 13.342 1.00 91.50 175 HIS A CA 1
ATOM 1429 C C . HIS A 1 175 ? 4.157 -13.017 11.933 1.00 91.50 175 HIS A C 1
ATOM 1431 O O . HIS A 1 175 ? 5.104 -12.417 11.423 1.00 91.50 175 HIS A O 1
ATOM 1437 N N . ARG A 1 176 ? 3.435 -13.919 11.258 1.00 89.56 176 ARG A N 1
ATOM 1438 C CA . ARG A 1 176 ? 3.741 -14.317 9.875 1.00 89.56 176 ARG A CA 1
ATOM 1439 C C . ARG A 1 176 ? 3.632 -13.160 8.886 1.00 89.56 176 ARG A C 1
ATOM 1441 O O . ARG A 1 176 ? 4.543 -12.966 8.090 1.00 89.56 176 ARG A O 1
ATOM 1448 N N . LEU A 1 177 ? 2.608 -12.317 9.015 1.00 90.56 177 LEU A N 1
ATOM 1449 C CA . LEU A 1 177 ? 2.465 -11.107 8.204 1.00 90.56 177 LEU A CA 1
ATOM 1450 C C . LEU A 1 177 ? 3.681 -10.186 8.329 1.00 90.56 177 LEU A C 1
ATOM 1452 O O . LEU A 1 177 ? 4.192 -9.702 7.323 1.00 90.56 177 LEU A O 1
ATOM 1456 N N . LYS A 1 178 ? 4.181 -9.975 9.553 1.00 90.31 178 LYS A N 1
ATOM 1457 C CA . LYS A 1 178 ? 5.387 -9.174 9.805 1.00 90.31 178 LYS A CA 1
ATOM 1458 C C . LYS A 1 178 ? 6.633 -9.801 9.186 1.00 90.31 178 LYS A C 1
ATOM 1460 O O . LYS A 1 178 ? 7.427 -9.070 8.602 1.00 90.31 178 LYS A O 1
ATOM 1465 N N . LEU A 1 179 ? 6.806 -11.119 9.283 1.00 86.38 179 LEU A N 1
ATOM 1466 C CA . LEU A 1 179 ? 7.932 -11.818 8.651 1.00 86.38 179 LEU A CA 1
ATOM 1467 C C . LEU A 1 179 ? 7.888 -11.683 7.122 1.00 86.38 179 LEU A C 1
ATOM 1469 O O . LEU A 1 179 ? 8.910 -11.402 6.494 1.00 86.38 179 LEU A O 1
ATOM 1473 N N . ASN A 1 180 ? 6.691 -11.779 6.543 1.00 85.62 180 ASN A N 1
ATOM 1474 C CA . ASN A 1 180 ? 6.486 -11.762 5.098 1.00 85.62 180 ASN A CA 1
ATOM 1475 C C . ASN A 1 180 ? 6.567 -10.357 4.476 1.00 85.62 180 ASN A C 1
ATOM 1477 O O . ASN A 1 180 ? 6.560 -10.233 3.253 1.00 85.62 180 ASN A O 1
ATOM 1481 N N . THR A 1 181 ? 6.732 -9.300 5.284 1.00 86.50 181 THR A N 1
ATOM 1482 C CA . THR A 1 181 ? 6.964 -7.929 4.785 1.00 86.50 181 THR A CA 1
ATOM 1483 C C . THR A 1 181 ? 8.211 -7.803 3.908 1.00 86.50 181 THR A C 1
ATOM 1485 O O . THR A 1 181 ? 8.242 -6.976 3.002 1.00 86.50 181 THR A O 1
ATOM 1488 N N . LYS A 1 182 ? 9.234 -8.630 4.142 1.00 79.50 182 LYS A N 1
ATOM 1489 C CA . LYS A 1 182 ? 10.491 -8.609 3.373 1.00 79.50 182 LYS A CA 1
ATOM 1490 C C . LYS A 1 182 ? 10.565 -9.680 2.289 1.00 79.50 182 LYS A C 1
ATOM 1492 O O . LYS A 1 182 ? 11.317 -9.531 1.333 1.00 79.50 182 LYS A O 1
ATOM 1497 N N . ARG A 1 183 ? 9.880 -10.809 2.502 1.00 73.56 183 ARG A N 1
ATOM 1498 C CA . ARG A 1 183 ? 9.879 -11.975 1.612 1.00 73.56 183 ARG A CA 1
ATOM 1499 C C . ARG A 1 183 ? 8.717 -12.917 1.932 1.00 73.56 183 ARG A C 1
ATOM 1501 O O . ARG A 1 183 ? 8.655 -13.449 3.031 1.00 73.56 183 ARG A O 1
ATOM 1508 N N . GLY A 1 184 ? 7.845 -13.162 0.964 1.00 73.12 184 GLY A N 1
ATOM 1509 C CA . GLY A 1 184 ? 6.524 -13.769 1.140 1.00 73.12 184 GLY A CA 1
ATOM 1510 C C . GLY A 1 184 ? 5.946 -14.322 -0.176 1.00 73.12 184 GLY A C 1
ATOM 1511 O O . GLY A 1 184 ? 6.108 -13.752 -1.255 1.00 73.12 184 GLY A O 1
ATOM 1512 N N . ILE A 1 185 ? 5.301 -15.487 -0.124 1.00 72.06 185 ILE A N 1
ATOM 1513 C CA . ILE A 1 185 ? 4.424 -15.977 -1.211 1.00 72.06 185 ILE A CA 1
ATOM 1514 C C . ILE A 1 185 ? 2.970 -15.617 -0.884 1.00 72.06 185 ILE A C 1
ATOM 1516 O O . ILE A 1 185 ? 2.171 -15.383 -1.780 1.00 72.06 185 ILE A O 1
ATOM 1520 N N . SER A 1 186 ? 2.650 -15.519 0.407 1.00 77.38 186 SER A N 1
ATOM 1521 C CA . SER A 1 186 ? 1.338 -15.170 0.939 1.00 77.38 186 SER A CA 1
ATOM 1522 C C . SER A 1 186 ? 1.475 -14.122 2.043 1.00 77.38 186 SER A C 1
ATOM 1524 O O . SER A 1 186 ? 2.539 -13.956 2.643 1.00 77.38 186 SER A O 1
ATOM 1526 N N . LEU A 1 187 ? 0.379 -13.424 2.343 1.00 83.88 187 LEU A N 1
ATOM 1527 C CA . LEU A 1 187 ? 0.306 -12.504 3.477 1.00 83.88 187 LEU A CA 1
ATOM 1528 C C . LEU A 1 187 ? 0.438 -13.227 4.822 1.00 83.88 187 LEU A C 1
ATOM 1530 O O . LEU A 1 187 ? 1.025 -12.682 5.749 1.00 83.88 187 LEU A O 1
ATOM 1534 N N . PHE A 1 188 ? -0.103 -14.441 4.944 1.00 84.69 188 PHE A N 1
ATOM 1535 C CA . PHE A 1 188 ? -0.205 -15.139 6.234 1.00 84.69 188 PHE A CA 1
ATOM 1536 C C . PHE A 1 188 ? 0.425 -16.527 6.244 1.00 84.69 188 PHE A C 1
ATOM 1538 O O . PHE A 1 188 ? 0.595 -17.103 7.317 1.00 84.69 188 PHE A O 1
ATOM 1545 N N . GLU A 1 189 ? 0.779 -17.055 5.074 1.00 75.31 189 GLU A N 1
ATOM 1546 C CA . GLU A 1 189 ? 1.316 -18.404 4.937 1.00 75.31 189 GLU A CA 1
ATOM 1547 C C . GLU A 1 189 ? 2.765 -18.391 4.459 1.00 75.31 189 GLU A C 1
ATOM 1549 O O . GLU A 1 189 ? 3.176 -17.486 3.736 1.00 75.31 189 GLU A O 1
ATOM 1554 N N . GLU A 1 190 ? 3.482 -19.438 4.876 1.00 67.88 190 GLU A N 1
ATOM 1555 C CA . GLU A 1 190 ? 4.835 -19.837 4.470 1.00 67.88 190 GLU A CA 1
ATOM 1556 C C . GLU A 1 190 ? 5.954 -18.790 4.598 1.00 67.88 190 GLU A C 1
ATOM 1558 O O . GLU A 1 190 ? 5.902 -17.676 4.082 1.00 67.88 190 GLU A O 1
ATOM 1563 N N . ILE A 1 191 ? 7.053 -19.206 5.232 1.00 65.69 191 ILE A N 1
ATOM 1564 C CA . ILE A 1 191 ? 8.312 -18.461 5.197 1.00 65.69 191 ILE A CA 1
ATOM 1565 C C . ILE A 1 191 ? 9.012 -18.814 3.888 1.00 65.69 191 ILE A C 1
ATOM 1567 O O . ILE A 1 191 ? 9.319 -19.975 3.618 1.00 65.69 191 ILE A O 1
ATOM 1571 N N . VAL A 1 192 ? 9.273 -17.805 3.064 1.00 69.00 192 VAL A N 1
ATOM 1572 C CA . VAL A 1 192 ? 9.860 -18.017 1.742 1.00 69.00 192 VAL A CA 1
ATOM 1573 C C . VAL A 1 192 ? 11.329 -18.389 1.846 1.00 69.00 192 VAL A C 1
ATOM 1575 O O . VAL A 1 192 ? 12.117 -17.694 2.489 1.00 69.00 192 VAL A O 1
ATOM 1578 N N . SER A 1 193 ? 11.704 -19.448 1.125 1.00 71.88 193 SER A N 1
ATOM 1579 C CA . SER A 1 193 ? 13.097 -19.861 0.963 1.00 71.88 193 SER A CA 1
ATOM 1580 C C . SER A 1 193 ? 13.986 -18.674 0.583 1.00 71.88 193 SER A C 1
ATOM 1582 O O . SER A 1 193 ? 13.666 -17.982 -0.388 1.00 71.88 193 SER A O 1
ATOM 1584 N N . PRO A 1 194 ? 15.154 -18.500 1.233 1.00 71.44 194 PRO A N 1
ATOM 1585 C CA . PRO A 1 194 ? 16.159 -17.511 0.860 1.00 71.44 194 PRO A CA 1
ATOM 1586 C C . PRO A 1 194 ? 16.601 -17.555 -0.617 1.00 71.44 194 PRO A C 1
ATOM 1588 O O . PRO A 1 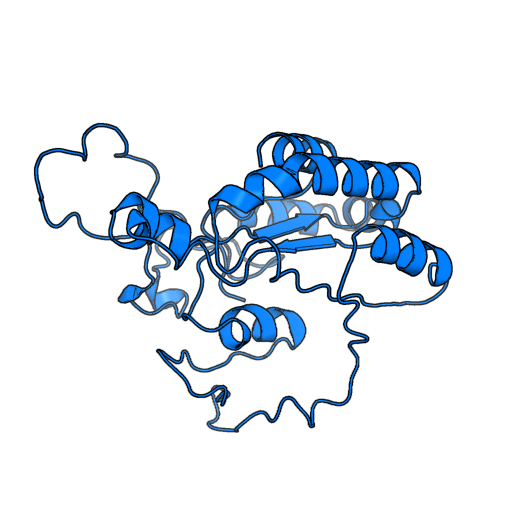194 ? 17.202 -16.599 -1.111 1.00 71.44 194 PRO A O 1
ATOM 1591 N N . LYS A 1 195 ? 16.274 -18.636 -1.338 1.00 73.75 195 LYS A N 1
ATOM 1592 C CA . LYS A 1 195 ? 16.652 -18.889 -2.733 1.00 73.75 195 LYS A CA 1
ATOM 1593 C C . LYS A 1 195 ? 15.571 -18.573 -3.777 1.00 73.75 195 LYS A C 1
ATOM 1595 O O . LYS A 1 195 ? 15.901 -18.582 -4.953 1.00 73.75 195 LYS A O 1
ATOM 1600 N N . ARG A 1 196 ? 14.320 -18.276 -3.387 1.00 74.00 196 ARG A N 1
ATOM 1601 C CA . ARG A 1 196 ? 13.251 -17.879 -4.331 1.00 74.00 196 ARG A CA 1
ATOM 1602 C C . ARG A 1 196 ? 13.683 -16.690 -5.195 1.00 74.00 196 ARG A C 1
ATOM 1604 O O . ARG A 1 196 ? 13.939 -15.611 -4.665 1.00 74.00 196 ARG A O 1
ATOM 1611 N N . SER A 1 197 ? 13.728 -16.882 -6.498 1.00 74.81 197 SER A N 1
ATOM 1612 C CA . SER A 1 197 ? 14.070 -15.860 -7.475 1.00 74.81 197 SER A CA 1
ATOM 1613 C C . SER A 1 197 ? 12.849 -15.043 -7.905 1.00 74.81 197 SER A C 1
ATOM 1615 O O . SER A 1 197 ? 11.700 -15.356 -7.594 1.00 74.81 197 SER A O 1
ATOM 1617 N N . CYS A 1 198 ? 13.112 -13.985 -8.664 1.00 73.06 198 CYS A N 1
ATOM 1618 C CA . CYS A 1 198 ? 12.092 -13.191 -9.338 1.00 73.06 198 CYS A CA 1
ATOM 1619 C C . CYS A 1 198 ? 11.255 -14.029 -10.326 1.00 73.06 198 CYS A C 1
ATOM 1621 O O . CYS A 1 198 ? 10.034 -13.890 -10.395 1.00 73.06 198 CYS A O 1
ATOM 1623 N N . LEU A 1 199 ? 11.906 -14.978 -11.010 1.00 75.19 199 LEU A N 1
ATOM 1624 C CA . LEU A 1 199 ? 11.251 -15.918 -11.917 1.00 75.19 199 LEU A CA 1
ATOM 1625 C C . LEU A 1 199 ? 10.299 -16.857 -11.162 1.00 75.19 199 LEU A C 1
ATOM 1627 O O . LEU A 1 199 ? 9.163 -17.046 -11.588 1.00 75.19 199 LEU A O 1
ATOM 1631 N N . ASP A 1 200 ? 10.716 -17.360 -9.996 1.00 75.56 200 ASP A N 1
ATOM 1632 C CA . ASP A 1 200 ? 9.865 -18.177 -9.112 1.00 75.56 200 ASP A CA 1
ATOM 1633 C C . ASP A 1 200 ? 8.680 -17.382 -8.537 1.00 75.56 200 ASP A C 1
ATOM 1635 O O . ASP A 1 200 ? 7.720 -17.949 -8.012 1.00 75.56 200 ASP A O 1
ATOM 1639 N N . ALA A 1 201 ? 8.747 -16.050 -8.584 1.00 72.88 201 ALA A N 1
ATOM 1640 C CA . ALA A 1 201 ? 7.648 -15.165 -8.222 1.00 72.88 201 ALA A CA 1
ATOM 1641 C C . ALA A 1 201 ? 6.721 -14.837 -9.404 1.00 72.88 201 ALA A C 1
ATOM 1643 O O . ALA A 1 201 ? 5.720 -14.158 -9.208 1.00 72.88 201 ALA A O 1
ATOM 1644 N N . GLY A 1 202 ? 7.011 -15.327 -10.614 1.00 72.19 202 GLY A N 1
ATOM 1645 C CA . GLY A 1 202 ? 6.233 -15.018 -11.816 1.00 72.19 202 GLY A CA 1
ATOM 1646 C C . GLY A 1 202 ? 6.430 -13.588 -12.323 1.00 72.19 202 GLY A C 1
ATOM 1647 O O . GLY A 1 202 ? 5.635 -13.116 -13.133 1.00 72.19 202 GLY A O 1
ATOM 16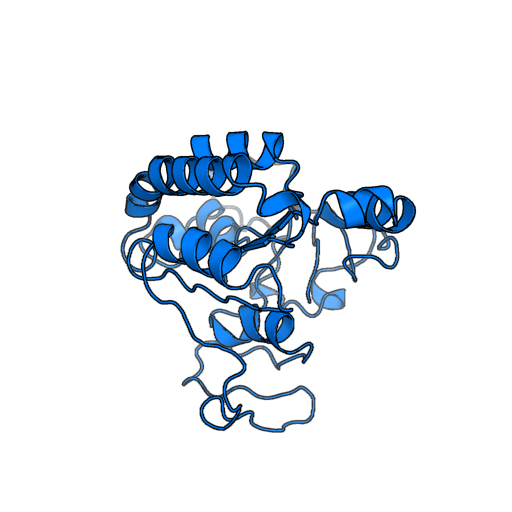48 N N . ILE A 1 203 ? 7.473 -12.896 -11.859 1.00 75.25 203 ILE A N 1
ATOM 1649 C CA . ILE A 1 203 ? 7.811 -11.546 -12.304 1.00 75.25 203 ILE A CA 1
ATOM 1650 C C . ILE A 1 203 ? 8.692 -11.670 -13.557 1.00 75.25 203 ILE A C 1
ATOM 1652 O O . ILE A 1 203 ? 9.725 -12.350 -13.519 1.00 75.25 203 ILE A O 1
ATOM 1656 N N . PRO A 1 204 ? 8.334 -11.012 -14.673 1.00 73.81 204 PRO A N 1
ATOM 1657 C CA . PRO A 1 204 ? 9.167 -11.015 -15.868 1.00 73.81 204 PRO A CA 1
ATOM 1658 C C . PRO A 1 204 ? 10.583 -10.470 -15.594 1.00 73.81 204 PRO A C 1
ATOM 1660 O O . PRO A 1 204 ? 10.728 -9.509 -14.832 1.00 73.81 204 PRO A O 1
ATOM 1663 N N . PRO A 1 205 ? 11.643 -11.000 -16.237 1.00 74.19 205 PRO A N 1
ATOM 1664 C CA . PRO A 1 205 ? 13.025 -10.578 -15.977 1.00 74.19 205 PRO A CA 1
ATOM 1665 C C . PRO A 1 205 ? 13.260 -9.067 -16.107 1.00 74.19 205 PRO A C 1
ATOM 1667 O O . PRO A 1 205 ? 14.016 -8.485 -15.336 1.00 74.19 205 PRO A O 1
ATOM 1670 N N . ASN A 1 206 ? 12.562 -8.397 -17.028 1.00 73.75 206 ASN A N 1
ATOM 1671 C CA . ASN A 1 206 ? 12.640 -6.947 -17.219 1.00 73.75 206 ASN A CA 1
ATOM 1672 C C . ASN A 1 206 ? 11.987 -6.130 -16.088 1.00 73.75 206 ASN A C 1
ATOM 1674 O O . ASN A 1 206 ? 12.196 -4.917 -16.042 1.00 73.75 206 ASN A O 1
ATOM 1678 N N . PHE A 1 207 ? 11.211 -6.752 -15.201 1.00 74.94 207 PHE A N 1
ATOM 1679 C CA . PHE A 1 207 ? 10.661 -6.149 -13.983 1.00 74.94 207 PHE A CA 1
ATOM 1680 C C . PHE A 1 207 ? 11.396 -6.602 -12.716 1.00 74.94 207 PHE A C 1
ATOM 1682 O O . PHE A 1 207 ? 11.147 -6.060 -11.644 1.00 74.94 207 PHE A O 1
ATOM 1689 N N . CYS A 1 208 ? 12.358 -7.521 -12.835 1.00 77.25 208 CYS A N 1
ATOM 1690 C CA . CYS A 1 208 ? 13.232 -7.894 -11.733 1.00 77.25 208 CYS A CA 1
ATOM 1691 C C . CYS A 1 208 ? 14.048 -6.695 -11.230 1.00 77.25 208 CYS A C 1
ATOM 1693 O O . CYS A 1 208 ? 14.605 -5.929 -12.021 1.00 77.25 208 CYS A O 1
ATOM 1695 N N . LEU A 1 209 ? 14.140 -6.552 -9.906 1.00 71.62 209 LEU A N 1
ATOM 1696 C CA . LEU A 1 209 ? 14.954 -5.517 -9.262 1.00 71.62 209 LEU A CA 1
ATOM 1697 C C . LEU A 1 209 ? 16.444 -5.868 -9.219 1.00 71.62 209 LEU A C 1
ATOM 1699 O O . LEU A 1 209 ? 17.267 -4.962 -9.096 1.00 71.62 209 LEU A O 1
ATOM 1703 N N . CYS A 1 210 ? 16.795 -7.153 -9.360 1.00 62.41 210 CYS A N 1
ATOM 1704 C CA . CYS A 1 210 ? 18.173 -7.598 -9.550 1.00 62.41 210 CYS A CA 1
ATOM 1705 C C . CYS A 1 210 ? 18.618 -7.209 -10.965 1.00 62.41 210 CYS A C 1
ATOM 1707 O O . CYS A 1 210 ? 18.582 -8.011 -11.895 1.00 62.41 210 CYS A O 1
ATOM 1709 N N . MET A 1 211 ? 18.942 -5.933 -11.140 1.00 53.91 211 MET A N 1
ATOM 1710 C CA . MET A 1 211 ? 19.512 -5.403 -12.367 1.00 53.91 211 MET A CA 1
ATOM 1711 C C . MET A 1 211 ? 21.029 -5.543 -12.258 1.00 53.91 211 MET A C 1
ATOM 1713 O O . MET A 1 211 ? 21.643 -4.841 -11.454 1.00 53.91 211 MET A O 1
ATOM 1717 N N . ASP A 1 212 ? 21.636 -6.413 -13.065 1.00 46.28 212 ASP A N 1
ATOM 1718 C CA . ASP A 1 212 ? 23.088 -6.392 -13.239 1.00 46.28 212 ASP A CA 1
ATOM 1719 C C . ASP A 1 212 ? 23.503 -4.992 -13.705 1.00 46.28 212 ASP A C 1
ATOM 1721 O O . ASP A 1 212 ? 22.955 -4.447 -14.673 1.00 46.28 212 ASP A O 1
ATOM 1725 N N . LYS A 1 213 ? 24.458 -4.376 -12.999 1.00 44.50 213 LYS A N 1
ATOM 1726 C CA . LYS A 1 213 ? 25.014 -3.081 -13.398 1.00 44.50 213 LYS A CA 1
ATOM 1727 C C . LYS A 1 213 ? 25.698 -3.240 -14.756 1.00 44.50 213 LYS A C 1
ATOM 1729 O O . LYS A 1 213 ? 26.824 -3.723 -14.831 1.00 44.50 213 LYS A O 1
ATOM 1734 N N . GLN A 1 214 ? 25.065 -2.779 -15.835 1.00 45.41 214 GLN A N 1
ATOM 1735 C CA . GLN A 1 214 ? 25.807 -2.471 -17.056 1.00 45.41 214 GLN A CA 1
ATOM 1736 C C . GLN A 1 214 ? 26.647 -1.228 -16.762 1.00 45.41 214 GLN A C 1
ATOM 1738 O O . GLN A 1 214 ? 26.121 -0.120 -16.680 1.00 45.41 214 GLN A O 1
ATOM 1743 N N . GLY A 1 215 ? 27.936 -1.441 -16.491 1.00 39.81 215 GLY A N 1
ATOM 1744 C CA . GLY A 1 215 ? 28.848 -0.419 -15.993 1.00 39.81 215 GLY A CA 1
ATOM 1745 C C . GLY A 1 215 ? 28.855 0.837 -16.860 1.00 39.81 215 GLY A C 1
ATOM 1746 O O . GLY A 1 215 ? 29.450 0.849 -17.934 1.00 39.81 215 GLY A O 1
ATOM 1747 N N . ASN A 1 216 ? 28.246 1.914 -16.359 1.00 45.50 216 ASN A N 1
ATOM 1748 C CA . ASN A 1 216 ? 28.466 3.260 -16.869 1.00 45.50 216 ASN A CA 1
ATOM 1749 C C . ASN A 1 216 ? 28.935 4.156 -15.711 1.00 45.50 216 ASN A C 1
ATOM 1751 O O . ASN A 1 216 ? 28.233 4.421 -14.737 1.00 45.50 216 ASN A O 1
ATOM 1755 N N . SER A 1 217 ? 30.204 4.535 -15.774 1.00 50.66 217 SER A N 1
ATOM 1756 C CA . SER A 1 217 ? 31.116 4.649 -14.633 1.00 50.66 217 SER A CA 1
ATOM 1757 C C . SER A 1 217 ? 31.199 6.032 -13.975 1.00 50.66 217 SER A C 1
ATOM 1759 O O . SER A 1 217 ? 32.297 6.476 -13.638 1.00 50.66 217 SER A O 1
ATOM 1761 N N . ARG A 1 218 ? 30.083 6.744 -13.745 1.00 44.59 218 ARG A N 1
ATOM 1762 C CA . ARG A 1 218 ? 30.157 8.062 -13.059 1.00 44.59 218 ARG A CA 1
ATOM 1763 C C . ARG A 1 218 ? 29.123 8.389 -11.976 1.00 44.59 218 ARG A C 1
ATOM 1765 O O . ARG A 1 218 ? 29.351 9.358 -11.262 1.00 44.59 218 ARG A O 1
ATOM 1772 N N . LEU A 1 219 ? 28.062 7.602 -11.770 1.00 47.78 219 LEU A N 1
ATOM 1773 C CA . LEU A 1 219 ? 27.016 7.921 -10.770 1.00 47.78 219 LEU A CA 1
ATOM 1774 C C . LEU A 1 219 ? 26.808 6.871 -9.659 1.00 47.78 219 LEU A C 1
ATOM 1776 O O . LEU A 1 219 ? 26.064 7.111 -8.714 1.00 47.78 219 LEU A O 1
ATOM 1780 N N . ASP A 1 220 ? 27.511 5.741 -9.711 1.00 48.00 220 ASP A N 1
ATOM 1781 C CA . ASP A 1 220 ? 27.112 4.518 -8.994 1.00 48.00 220 ASP A CA 1
ATOM 1782 C C . ASP A 1 220 ? 27.684 4.330 -7.579 1.00 48.00 220 ASP A C 1
ATOM 1784 O O . ASP A 1 220 ? 27.561 3.247 -6.998 1.00 48.00 220 ASP A O 1
ATOM 1788 N N . ARG A 1 221 ? 28.330 5.345 -6.997 1.00 39.41 221 ARG A N 1
ATOM 1789 C CA . ARG A 1 221 ? 29.175 5.150 -5.805 1.00 39.41 221 ARG A CA 1
ATOM 1790 C C . ARG A 1 221 ? 28.448 5.213 -4.449 1.00 39.41 221 ARG A C 1
ATOM 1792 O O . ARG A 1 221 ? 29.114 5.085 -3.430 1.00 39.41 221 ARG A O 1
ATOM 1799 N N . LEU A 1 222 ? 27.123 5.390 -4.408 1.00 42.59 222 LEU A N 1
ATOM 1800 C CA . LEU A 1 222 ? 26.381 5.590 -3.144 1.00 42.59 222 LEU A CA 1
ATOM 1801 C C . LEU A 1 222 ? 25.261 4.577 -2.844 1.00 42.59 222 LEU A C 1
ATOM 1803 O O . LEU A 1 222 ? 24.622 4.687 -1.802 1.00 42.59 222 LEU A O 1
ATOM 1807 N N . VAL A 1 223 ? 25.011 3.577 -3.694 1.00 46.66 223 VAL A N 1
ATOM 1808 C CA . VAL A 1 223 ? 23.900 2.626 -3.485 1.00 46.66 223 VAL A CA 1
ATOM 1809 C C . VAL A 1 223 ? 24.351 1.220 -3.879 1.00 46.66 223 VAL A C 1
ATOM 1811 O O . VAL A 1 223 ? 24.216 0.834 -5.038 1.00 46.66 223 VAL A O 1
ATOM 1814 N N . THR A 1 224 ? 24.950 0.465 -2.951 1.00 40.69 224 THR A N 1
ATOM 1815 C CA . THR A 1 224 ? 25.631 -0.795 -3.324 1.00 40.69 224 THR A CA 1
ATOM 1816 C C . THR A 1 224 ? 25.278 -2.046 -2.524 1.00 40.69 224 THR A C 1
ATOM 1818 O O . THR A 1 224 ? 25.814 -3.089 -2.858 1.00 40.69 224 THR A O 1
ATOM 1821 N N . GLU A 1 225 ? 24.372 -2.029 -1.539 1.00 36.03 225 GLU A N 1
ATOM 1822 C CA . GLU A 1 225 ? 24.166 -3.251 -0.722 1.00 36.03 225 GLU A CA 1
ATOM 1823 C C . GLU A 1 225 ? 22.714 -3.694 -0.477 1.00 36.03 225 GLU A C 1
ATOM 1825 O O . GLU A 1 225 ? 22.500 -4.798 0.018 1.00 36.03 225 GLU A O 1
ATOM 1830 N N . ARG A 1 226 ? 21.686 -2.906 -0.825 1.00 39.12 226 ARG A N 1
ATOM 1831 C CA . ARG A 1 226 ? 20.298 -3.224 -0.409 1.00 39.12 226 ARG A CA 1
ATOM 1832 C C . ARG A 1 226 ? 19.388 -3.859 -1.463 1.00 39.12 226 ARG A C 1
ATOM 1834 O O . ARG A 1 226 ? 18.332 -4.362 -1.095 1.00 39.12 226 ARG A O 1
ATOM 1841 N N . THR A 1 227 ? 19.750 -3.850 -2.743 1.00 44.09 227 THR A N 1
ATOM 1842 C CA . THR A 1 227 ? 18.787 -4.109 -3.833 1.00 44.09 227 THR A CA 1
ATOM 1843 C C . THR A 1 227 ? 18.706 -5.557 -4.323 1.00 44.09 227 THR A C 1
ATOM 1845 O O . THR A 1 227 ? 17.769 -5.886 -5.039 1.00 44.09 227 THR A O 1
ATOM 1848 N N . GLU A 1 228 ? 19.620 -6.449 -3.933 1.00 41.09 228 GLU A N 1
ATOM 1849 C CA . GLU A 1 228 ? 19.735 -7.774 -4.574 1.00 41.09 228 GLU A CA 1
ATOM 1850 C C . GLU A 1 228 ? 18.856 -8.897 -3.986 1.00 41.09 228 GLU A C 1
ATOM 1852 O O . GLU A 1 228 ? 18.858 -9.999 -4.532 1.00 41.09 228 GLU A O 1
ATOM 1857 N N . LYS A 1 229 ? 18.134 -8.700 -2.870 1.00 46.53 229 LYS A N 1
ATOM 1858 C CA . LYS A 1 229 ? 17.612 -9.858 -2.098 1.00 46.53 229 LYS A CA 1
ATOM 1859 C C . LYS A 1 229 ? 16.151 -9.830 -1.645 1.00 46.53 229 LYS A C 1
ATOM 1861 O O . LYS A 1 229 ? 15.706 -10.819 -1.060 1.00 46.53 229 LYS A O 1
ATOM 1866 N N . ASN A 1 230 ? 15.387 -8.781 -1.941 1.00 48.00 230 ASN A N 1
ATOM 1867 C CA . ASN A 1 230 ? 14.037 -8.623 -1.388 1.00 48.00 230 ASN A CA 1
ATOM 1868 C C . ASN A 1 230 ? 12.988 -8.624 -2.508 1.00 48.00 230 ASN A C 1
ATOM 1870 O O . ASN A 1 230 ? 12.679 -7.578 -3.070 1.00 48.00 230 ASN A O 1
ATOM 1874 N N . VAL A 1 231 ? 12.464 -9.808 -2.845 1.00 54.12 231 VAL A N 1
ATOM 1875 C CA . VAL A 1 231 ? 11.221 -9.946 -3.622 1.00 54.12 231 VAL A CA 1
ATOM 1876 C C . VAL A 1 231 ? 10.149 -10.424 -2.666 1.00 54.12 231 VAL A C 1
ATOM 1878 O O . VAL A 1 231 ? 10.215 -11.545 -2.145 1.00 54.12 231 VAL A O 1
ATOM 1881 N N . SER A 1 232 ? 9.193 -9.543 -2.406 1.00 51.94 232 SER A N 1
ATOM 1882 C CA . SER A 1 232 ? 8.457 -9.629 -1.150 1.00 51.94 232 SER A CA 1
ATOM 1883 C C . SER A 1 232 ? 7.154 -10.318 -1.317 1.00 51.94 232 SER A C 1
ATOM 1885 O O . SER A 1 232 ? 6.934 -11.247 -0.573 1.00 51.94 232 SER A O 1
ATOM 1887 N N . ILE A 1 233 ? 6.329 -9.946 -2.289 1.00 54.22 233 ILE A N 1
ATOM 1888 C CA . ILE A 1 233 ? 5.059 -10.615 -2.559 1.00 54.22 233 ILE A CA 1
ATOM 1889 C C . ILE A 1 233 ? 4.684 -10.350 -4.019 1.00 54.22 233 ILE A C 1
ATOM 1891 O O . ILE A 1 233 ? 4.796 -9.218 -4.483 1.00 54.22 233 ILE A O 1
ATOM 1895 N N . VAL A 1 234 ? 4.219 -11.392 -4.708 1.00 49.69 234 VAL A N 1
ATOM 1896 C CA . VAL A 1 234 ? 3.364 -11.273 -5.896 1.00 49.69 234 VAL A CA 1
ATOM 1897 C C . VAL A 1 234 ? 2.041 -11.898 -5.483 1.00 49.69 234 VAL A C 1
ATOM 1899 O O . VAL A 1 234 ? 2.027 -13.078 -5.131 1.00 49.69 234 VAL A O 1
ATOM 1902 N N . MET A 1 235 ? 0.986 -11.087 -5.418 1.00 44.72 235 MET A N 1
ATOM 1903 C CA . MET A 1 235 ? -0.389 -11.550 -5.196 1.00 44.72 235 MET A CA 1
ATOM 1904 C C . MET A 1 235 ? -1.077 -11.730 -6.540 1.00 44.72 235 MET A C 1
ATOM 1906 O O . MET A 1 235 ? -0.856 -10.866 -7.414 1.00 44.72 235 MET A O 1
#

Sequence (235 aa):
MPKSYEYMKKLGFLFFEGYTKIADNSNVNLLPILTGRSFKPQVGGNGVELVKDGQILDFEKLQPLWKIMSGYYFLLERFSKKYSDYCHFSFNFLTLISHDHPSHIELLDQKLRTALEQLHNSGVFNTSAFVIMGDHGNRISSIQRSYVGRIEERTPLFSIRLPDAFAQKYPEKMHRLKLNTKRGISLFEEIVSPKRSCLDAGIPPNFCLCMDKQGNSRLDRLVTERTEKNVSIVM

pLDDT: mean 75.98, std 16.32, range [36.03, 97.56]

InterPro domains:
  IPR004245 Protein of unknown function DUF229 [PF02995] (1-69)
  IPR004245 Protein of unknown function DUF229 [PF02995] (75-183)
  IPR004245 Protein of unknown function DUF229 [PTHR10974] (75-214)

Foldseek 3Di:
DVLLVVLCVVLVKQWQFQAFAQEDDLCQQCVCVVPVFHWDHDYPDPPWIAGPVRDTDDPVPPPDLEPAPEDDLVVVLVVLVVQVVDDHDYDYDHCPQPPADPVSVVVCSVVSSVSVVSCVVSLSLQADKDWDKDNFFDPYDPLCVDLVVVLRRGDIITIIRHHPVCCVVCVLQVVQQNQLSQADADNRDDDDDQPQACVNQVRPPSRQQQDDPPDPDDDPDPDPDDRHGGNRYDD

Secondary structure (DSSP, 8-state):
-HHHHHHHHHTT-EE-TT---SSSSHHHHHHHHHHS--B---SS--S-EEBTTSPEE-TTTS--S-----S-HHHHHHHHHHTTTS---------TTTSS-GGGHHHHHHHHHHHHHHHHHTTGGGT--EEEE-SS---SSGGGGSHHHHHHHH---EEEE--HHHHHH-HHHHHHHHHHTTSBSSSSS-BPPTT--TGGGT--GGG-S-------TTS-TT--SSSSS------

Organism: NCBI:txid451379

Radius of gyration: 18.61 Å; chains: 1; bounding box: 54×38×44 Å